Protein AF-A0A7S3CKX9-F1 (afdb_monomer)

InterPro domains:
  IPR013099 Potassium channel domain [PF07885] (2-49)
  IPR050818 Potassium channel, voltage-dependent, EAG/ELK/ERG-like, animal-type [PTHR10217] (2-128)

Foldseek 3Di:
DVVLVCLLVVVCPPPDDDPDPVVVVVSVVSSVVSVVVVVVVVVVVVVVVVVVVVVVVVVPVVVVLVVVQVVVCVVVVNDHDDPVVSVVVSVFVVQQVVLVLCPQCPDPVSVVVLVPDDPVVNLCCQCVPSCVVVCVVCVVVLQAAPDPVDPPRTDDCVDVVSVVVVVVVSVPDTDDDDDVPDDD

Radius of gyration: 30.06 Å; Cα contacts (8 Å, |Δi|>4): 78; chains: 1; bounding box: 63×49×92 Å

Secondary structure (DSSP, 8-state):
-HHHHHHHTT----SS---SHHHHHHHHHHHHHHHHHHHHHHHHHHHHHHHHHHH-THHHHHHHHHHHHHHHHHHTTT-PPPHHHHHHHHHHHHHHHHH-TTGGGSSHHHHHHHHTS-HHHHHIIIIIIITHHHHHHTTTTS--BS-SSSTT-B--TTSHHHHHHHHHHHTT-------TT---

Sequence (184 aa):
QYYSFTTLSTVGFGDIHPHTNFERFLMIWIFLVGLIIFTFISSKFLTVIDKYDYVTSDNEDSENLSKFFGLITKFNNNRQWSEDKIDKIEDYFMYYWENDHLAFLHNESDQRFFDELPEDIRIEIFSGFIFRQFVMTFRRLFELAKNREYMHSYFKWTDPPYQKFMIAIMRQLEPRRTEEGETI

Solvent-accessible surface area (backbone atoms only — not comparable to full-atom values): 10986 Å² total; per-residue (Å²): 108,70,68,62,49,34,56,59,69,69,65,57,86,69,86,79,72,67,87,45,75,68,49,41,54,53,48,55,53,52,49,52,53,36,49,53,52,49,54,52,51,51,52,54,50,50,54,52,49,55,54,52,50,61,74,43,58,74,52,59,60,54,50,52,51,54,51,48,53,54,49,52,18,58,73,50,77,67,48,68,76,60,64,75,59,52,52,54,51,50,55,52,49,53,53,33,66,79,54,38,87,61,60,73,54,73,46,72,69,43,39,50,60,57,68,72,47,57,69,71,56,55,48,42,46,46,53,66,57,75,37,27,65,58,51,63,73,46,38,79,81,68,65,43,66,74,42,95,87,47,90,89,39,58,62,44,78,88,36,68,72,50,33,54,52,51,51,57,52,57,74,68,65,72,66,82,86,78,63,99,84,67,85,131

Mean predicted aligned error: 11.6 Å

Nearest PDB structures (foldseek):
  8vtb-assembly1_A  TM=6.304E-01  e=1.901E-03  Spirochaeta thermophila
  8vt9-assembly1_A  TM=5.911E-01  e=1.169E-03  Spirochaeta thermophila
  8vta-assembly1_A  TM=6.429E-01  e=3.711E-03  Spirochaeta thermophila
  7yid-assembly1_A  TM=5.279E-01  e=1.169E-03  Homo sapiens
  7w6n-assembly1_B  TM=5.06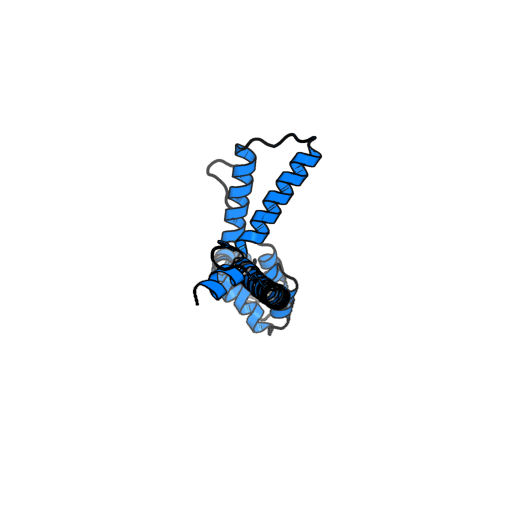6E-01  e=6.133E-01  Homo sapiens

Structure (mmCIF, N/CA/C/O backbone):
data_AF-A0A7S3CKX9-F1
#
_entry.id   AF-A0A7S3CKX9-F1
#
loop_
_atom_site.group_PDB
_atom_site.id
_atom_site.type_symbol
_atom_site.label_atom_id
_atom_site.label_alt_id
_atom_site.label_comp_id
_atom_site.label_asym_id
_atom_site.label_entity_id
_atom_site.label_seq_id
_atom_site.pdbx_PDB_ins_code
_atom_site.Cartn_x
_atom_site.Cartn_y
_atom_site.Cartn_z
_atom_site.occupancy
_atom_site.B_iso_or_equiv
_atom_site.auth_seq_id
_atom_site.auth_comp_id
_atom_site.auth_asym_id
_atom_site.auth_atom_id
_atom_site.pdbx_PDB_model_num
ATOM 1 N N . GLN A 1 1 ? 26.394 -23.825 -38.179 1.00 56.69 1 GLN A N 1
ATOM 2 C CA . GLN A 1 1 ? 26.006 -23.214 -36.887 1.00 56.69 1 GLN A CA 1
ATOM 3 C C . GLN A 1 1 ? 26.568 -21.802 -36.723 1.00 56.69 1 GLN A C 1
ATOM 5 O O . GLN A 1 1 ? 25.771 -20.925 -36.436 1.00 56.69 1 GLN A O 1
ATOM 10 N N . TYR A 1 2 ? 27.861 -21.551 -36.982 1.00 66.75 2 TYR A N 1
ATOM 11 C CA . TYR A 1 2 ? 28.474 -20.209 -36.898 1.00 66.75 2 TYR A CA 1
ATOM 12 C C . TYR A 1 2 ? 27.735 -19.127 -37.712 1.00 66.75 2 TYR A C 1
ATOM 14 O O . TYR A 1 2 ? 27.280 -18.142 -37.146 1.00 66.75 2 TYR A O 1
ATOM 22 N N . TYR A 1 3 ? 27.515 -19.361 -39.011 1.00 61.62 3 TYR A N 1
ATOM 23 C CA . TYR A 1 3 ? 26.821 -18.409 -39.886 1.00 61.62 3 TYR A CA 1
ATOM 24 C C . TYR A 1 3 ? 25.390 -18.094 -39.415 1.00 61.62 3 TYR A C 1
ATOM 26 O O . TYR A 1 3 ? 25.021 -16.939 -39.240 1.00 61.62 3 TYR A O 1
ATOM 34 N N . SER A 1 4 ? 24.603 -19.133 -39.118 1.00 63.75 4 SER A N 1
ATOM 35 C CA . SER A 1 4 ? 23.219 -18.989 -38.656 1.00 63.75 4 SER A CA 1
ATOM 36 C C . SER A 1 4 ? 23.112 -18.249 -37.321 1.00 63.75 4 SER A C 1
ATOM 38 O O . SER A 1 4 ? 22.183 -17.471 -37.149 1.00 63.75 4 SER A O 1
ATOM 40 N N . PHE A 1 5 ? 24.053 -18.464 -36.394 1.00 67.62 5 PHE A N 1
ATOM 41 C CA . PHE A 1 5 ? 24.062 -17.785 -35.097 1.00 67.62 5 PHE A CA 1
ATOM 42 C C . PHE A 1 5 ? 24.407 -16.299 -35.240 1.00 67.62 5 PHE A C 1
ATOM 44 O O . PHE A 1 5 ? 23.676 -15.463 -34.726 1.00 67.62 5 PHE A O 1
ATOM 51 N N . THR A 1 6 ? 25.444 -15.965 -36.013 1.00 67.06 6 THR A N 1
ATOM 52 C CA . THR A 1 6 ? 25.874 -14.580 -36.274 1.00 67.06 6 THR A CA 1
ATOM 53 C C . THR A 1 6 ? 24.820 -13.759 -37.029 1.00 67.06 6 THR A C 1
ATOM 55 O O . THR A 1 6 ? 24.661 -12.562 -36.778 1.00 67.06 6 THR A O 1
ATOM 58 N N . THR A 1 7 ? 24.092 -14.390 -37.957 1.00 66.88 7 THR A N 1
ATOM 59 C CA . THR A 1 7 ? 22.962 -13.779 -38.676 1.00 66.88 7 THR A CA 1
ATOM 60 C C . THR A 1 7 ? 21.762 -13.579 -37.749 1.00 66.88 7 THR A C 1
ATOM 62 O O . THR A 1 7 ? 21.172 -12.501 -37.749 1.00 66.88 7 THR A O 1
ATOM 65 N N . LEU A 1 8 ? 21.416 -14.579 -36.929 1.00 66.12 8 LEU A N 1
ATOM 66 C CA . LEU A 1 8 ? 20.277 -14.507 -36.007 1.00 66.12 8 LEU A CA 1
ATOM 67 C C . LEU A 1 8 ? 20.509 -13.506 -34.867 1.00 66.12 8 LEU A C 1
ATOM 69 O O . LEU A 1 8 ? 19.578 -12.828 -34.451 1.00 66.12 8 LEU A O 1
ATOM 73 N N . SER A 1 9 ? 21.748 -13.376 -34.387 1.00 64.56 9 SER A N 1
ATOM 74 C CA . SER A 1 9 ? 22.129 -12.409 -33.355 1.00 64.56 9 SER A CA 1
ATOM 75 C C . SER A 1 9 ? 22.318 -10.988 -33.893 1.00 64.56 9 SER A C 1
ATOM 77 O O . SER A 1 9 ? 22.719 -10.107 -33.137 1.00 64.56 9 SER A O 1
ATOM 79 N N . THR A 1 10 ? 22.067 -10.748 -35.187 1.00 66.25 10 THR A N 1
ATOM 80 C CA . THR A 1 10 ? 22.264 -9.458 -35.880 1.00 66.25 10 THR A CA 1
ATOM 81 C C . THR A 1 10 ? 23.698 -8.906 -35.832 1.00 66.25 10 THR A C 1
ATOM 83 O O . THR A 1 10 ? 23.929 -7.757 -36.188 1.00 66.25 10 THR A O 1
ATOM 86 N N . VAL A 1 11 ? 24.679 -9.727 -35.437 1.00 74.81 11 VAL A N 1
ATOM 87 C CA . VAL A 1 11 ? 26.088 -9.317 -35.291 1.00 74.81 11 VAL A CA 1
ATOM 88 C C . VAL A 1 11 ? 26.764 -9.171 -36.653 1.00 74.81 11 VAL A C 1
ATOM 90 O O . VAL A 1 11 ? 27.551 -8.253 -36.848 1.00 74.81 11 VAL A O 1
ATOM 93 N N . GLY A 1 12 ? 26.449 -10.067 -37.596 1.00 66.31 12 GLY A N 1
ATOM 94 C CA . GLY A 1 12 ? 26.829 -9.941 -39.005 1.00 66.31 12 GLY A CA 1
ATOM 95 C C . GLY A 1 12 ? 28.309 -9.626 -39.261 1.00 66.31 12 GLY A C 1
ATOM 96 O O . GLY A 1 12 ? 28.605 -8.602 -39.863 1.00 66.31 12 GLY A O 1
ATOM 97 N N . PHE A 1 13 ? 29.237 -10.509 -38.866 1.00 66.94 13 PHE A N 1
ATOM 98 C CA . PHE A 1 13 ? 30.685 -10.299 -39.078 1.00 66.94 13 PHE A CA 1
ATOM 99 C C . PHE A 1 13 ? 31.096 -10.122 -40.547 1.00 66.94 13 PHE A C 1
ATOM 101 O O . PHE A 1 13 ? 32.159 -9.571 -40.820 1.00 66.94 13 PHE A O 1
ATOM 108 N N . GLY A 1 14 ? 30.261 -10.580 -41.485 1.00 65.69 14 GLY A N 1
ATOM 109 C CA . GLY A 1 14 ? 30.480 -10.372 -42.910 1.00 65.69 14 GLY A CA 1
ATOM 110 C C . GLY A 1 14 ? 31.677 -11.140 -43.466 1.00 65.69 14 GLY A C 1
ATOM 111 O O . GLY A 1 14 ? 32.277 -10.654 -44.405 1.00 65.69 14 GLY A O 1
ATOM 112 N N . ASP A 1 15 ? 32.040 -12.299 -42.907 1.00 67.75 15 ASP A N 1
ATOM 113 C CA . ASP A 1 15 ? 33.068 -13.182 -43.485 1.00 67.75 15 ASP A CA 1
ATOM 114 C C . ASP A 1 15 ? 32.509 -14.041 -44.638 1.00 67.75 15 ASP A C 1
ATOM 116 O O . ASP A 1 15 ? 33.191 -14.332 -45.620 1.00 67.75 15 ASP A O 1
ATOM 120 N N . ILE A 1 16 ? 31.234 -14.417 -44.529 1.00 65.75 16 ILE A N 1
ATOM 121 C CA . ILE A 1 16 ? 30.466 -15.176 -45.508 1.00 65.75 16 ILE A CA 1
ATOM 122 C C . ILE A 1 16 ? 29.398 -14.247 -46.082 1.00 65.75 16 ILE A C 1
ATOM 124 O O . ILE A 1 16 ? 28.432 -13.868 -45.414 1.00 65.75 16 ILE A O 1
ATOM 128 N N . HIS A 1 17 ? 29.556 -13.901 -47.354 1.00 66.88 17 HIS A N 1
ATOM 129 C CA . HIS A 1 17 ? 28.660 -13.006 -48.079 1.00 66.88 17 HIS A CA 1
ATOM 130 C C . HIS A 1 17 ? 28.232 -13.629 -49.412 1.00 66.88 17 HIS A C 1
ATOM 132 O O . HIS A 1 17 ? 29.053 -14.227 -50.108 1.00 66.88 17 HIS A O 1
ATOM 138 N N . PRO A 1 18 ? 26.951 -13.487 -49.788 1.00 64.94 18 PRO A N 1
ATOM 139 C CA . PRO A 1 18 ? 26.429 -14.037 -51.030 1.00 64.94 18 PRO A CA 1
ATOM 140 C C . PRO A 1 18 ? 26.998 -13.297 -52.248 1.00 64.94 18 PRO A C 1
ATOM 142 O O . PRO A 1 18 ? 26.818 -12.081 -52.418 1.00 64.94 18 PRO A O 1
ATOM 145 N N . HIS A 1 19 ? 27.657 -14.044 -53.130 1.00 73.25 19 HIS A N 1
ATOM 146 C CA . HIS A 1 19 ? 28.245 -13.504 -54.355 1.00 73.25 19 HIS A CA 1
ATOM 147 C C . HIS A 1 19 ? 27.221 -13.465 -55.497 1.00 73.25 19 HIS A C 1
ATOM 149 O O . HIS A 1 19 ? 27.283 -12.578 -56.349 1.00 73.25 19 HIS A O 1
ATOM 155 N N . THR A 1 20 ? 26.229 -14.359 -55.472 1.00 83.69 20 THR A N 1
ATOM 156 C CA . THR A 1 20 ? 25.218 -14.496 -56.527 1.00 83.69 20 THR A CA 1
ATOM 157 C C . THR A 1 20 ? 23.913 -13.781 -56.160 1.00 83.69 20 THR A C 1
ATOM 159 O O . THR A 1 20 ? 23.489 -13.782 -55.004 1.00 83.69 20 THR A O 1
ATOM 162 N N . ASN A 1 21 ? 23.209 -13.209 -57.145 1.00 79.38 21 ASN A N 1
ATOM 163 C CA . ASN A 1 21 ? 21.929 -12.513 -56.920 1.00 79.38 21 ASN A CA 1
ATOM 164 C C . ASN A 1 21 ? 20.852 -13.406 -56.277 1.00 79.38 21 ASN A C 1
ATOM 166 O O . ASN A 1 21 ? 20.052 -12.930 -55.475 1.00 79.38 21 ASN A O 1
ATOM 170 N N . PHE A 1 22 ? 20.856 -14.704 -56.587 1.00 81.31 22 PHE A N 1
ATOM 171 C CA . PHE A 1 22 ? 19.941 -15.672 -55.980 1.00 81.31 22 PHE A CA 1
ATOM 172 C C . PHE A 1 22 ? 20.251 -15.914 -54.496 1.00 81.31 22 PHE A C 1
ATOM 174 O O . PHE A 1 22 ? 19.353 -15.892 -53.657 1.00 81.31 22 PHE A O 1
ATOM 181 N N . GLU A 1 23 ? 21.532 -16.063 -54.154 1.00 78.75 23 GLU A N 1
ATOM 182 C CA . GLU A 1 23 ? 21.979 -16.213 -52.766 1.00 78.75 23 GLU A CA 1
ATOM 183 C C . GLU A 1 23 ? 21.631 -14.964 -51.947 1.00 78.75 23 GLU A C 1
ATOM 185 O O . GLU A 1 23 ? 21.174 -15.080 -50.815 1.00 78.75 23 GLU A O 1
ATOM 190 N N . ARG A 1 24 ? 21.755 -13.765 -52.535 1.00 80.44 24 ARG A N 1
ATOM 191 C CA . ARG A 1 24 ? 21.350 -12.500 -51.899 1.00 80.44 24 ARG A CA 1
ATOM 192 C C . ARG A 1 24 ? 19.865 -12.477 -51.551 1.00 80.44 24 ARG A C 1
ATOM 194 O O . ARG A 1 24 ? 19.514 -12.075 -50.446 1.00 80.44 24 ARG A O 1
ATOM 201 N N . PHE A 1 25 ? 19.005 -12.932 -52.461 1.00 85.31 25 PHE A N 1
ATOM 202 C CA . PHE A 1 25 ? 17.564 -13.001 -52.217 1.00 85.31 25 PHE A CA 1
ATOM 203 C C . PHE A 1 25 ? 17.224 -13.971 -51.077 1.00 85.31 25 PHE A C 1
ATOM 205 O O . PHE A 1 25 ? 16.458 -13.620 -50.180 1.00 85.31 25 PHE A O 1
ATOM 212 N N . LEU A 1 26 ? 17.848 -15.154 -51.061 1.00 82.12 26 LEU A N 1
ATOM 213 C CA . LEU A 1 26 ? 17.677 -16.122 -49.974 1.00 82.12 26 LEU A CA 1
ATOM 214 C C . LEU A 1 26 ? 18.157 -15.571 -48.627 1.00 82.12 26 LEU A C 1
ATOM 216 O O . LEU A 1 26 ? 17.469 -15.748 -47.624 1.00 82.12 26 LEU A O 1
ATOM 220 N N . MET A 1 27 ? 19.286 -14.857 -48.599 1.00 78.81 27 MET A N 1
ATOM 221 C CA . MET A 1 27 ? 19.781 -14.235 -47.369 1.00 78.81 27 MET A CA 1
ATOM 222 C C . MET A 1 27 ? 18.820 -13.178 -46.834 1.00 78.81 27 MET A C 1
ATOM 224 O O . MET A 1 27 ? 18.513 -13.203 -45.648 1.00 78.81 27 MET A O 1
ATOM 228 N N . ILE A 1 28 ? 18.297 -12.290 -47.688 1.00 84.56 28 ILE A N 1
ATOM 229 C CA . ILE A 1 28 ? 17.303 -11.282 -47.279 1.00 84.56 28 ILE A CA 1
ATOM 230 C C . ILE A 1 28 ? 16.081 -11.965 -46.655 1.00 84.56 28 ILE A C 1
ATOM 232 O O . ILE A 1 28 ? 15.593 -11.533 -45.612 1.00 84.56 28 ILE A O 1
ATOM 236 N N . TRP A 1 29 ? 15.617 -13.062 -47.255 1.00 84.62 29 TRP A N 1
ATOM 237 C CA . TRP A 1 29 ? 14.474 -13.811 -46.742 1.00 84.62 29 TRP A CA 1
ATOM 238 C C . TRP A 1 29 ? 14.759 -14.440 -45.369 1.00 84.62 29 TRP A C 1
ATOM 240 O O . TRP A 1 29 ? 13.955 -14.312 -44.448 1.00 84.62 29 TRP A O 1
ATOM 250 N N . ILE A 1 30 ? 15.934 -15.052 -45.198 1.00 83.50 30 ILE A N 1
ATOM 251 C CA . ILE A 1 30 ? 16.381 -15.622 -43.918 1.00 83.50 30 ILE A CA 1
ATOM 252 C C . ILE A 1 30 ? 16.538 -14.531 -42.847 1.00 83.50 30 ILE A C 1
ATOM 254 O O . ILE A 1 30 ? 16.139 -14.747 -41.705 1.00 83.50 30 ILE A O 1
ATOM 258 N N . PHE A 1 31 ? 17.056 -13.352 -43.204 1.00 83.38 31 PHE A N 1
ATOM 259 C CA . PHE A 1 31 ? 17.160 -12.211 -42.291 1.00 83.38 31 PHE A CA 1
ATOM 260 C C . PHE A 1 31 ? 15.789 -11.706 -41.837 1.00 83.38 31 PHE A C 1
ATOM 262 O O . PHE A 1 31 ? 15.605 -11.457 -40.649 1.00 83.38 31 PHE A O 1
ATOM 269 N N . LEU A 1 32 ? 14.815 -11.593 -42.747 1.00 87.12 32 LEU A N 1
ATOM 270 C CA . LEU A 1 32 ? 13.456 -11.166 -42.397 1.00 87.12 32 LEU A CA 1
ATOM 271 C C . LEU A 1 32 ? 12.786 -12.150 -41.435 1.00 87.12 32 LEU A C 1
ATOM 273 O O . LEU A 1 32 ? 12.217 -11.733 -40.428 1.00 87.12 32 LEU A O 1
ATOM 277 N N . VAL A 1 33 ? 12.895 -13.455 -41.699 1.00 87.75 33 VAL A N 1
ATOM 278 C CA . VAL A 1 33 ? 12.356 -14.476 -40.790 1.00 87.75 33 VAL A CA 1
ATOM 279 C C . VAL A 1 33 ? 13.087 -14.463 -39.447 1.00 87.75 33 VAL A C 1
ATOM 281 O O . VAL A 1 33 ? 12.441 -14.524 -38.403 1.00 87.75 33 VAL A O 1
ATOM 284 N N . GLY A 1 34 ? 14.415 -14.323 -39.455 1.00 82.94 34 GLY A N 1
ATOM 285 C CA . GLY A 1 34 ? 15.220 -14.203 -38.239 1.00 82.94 34 GLY A CA 1
ATOM 286 C C . GLY A 1 34 ? 14.814 -13.004 -37.380 1.00 82.94 34 GLY A C 1
ATOM 287 O O . GLY A 1 34 ? 14.642 -13.155 -36.173 1.00 82.94 34 GLY A O 1
ATOM 288 N N . LEU A 1 35 ? 14.573 -11.847 -38.004 1.00 85.31 35 LEU A N 1
ATOM 289 C CA . LEU A 1 35 ? 14.119 -10.636 -37.321 1.00 85.31 35 LEU A CA 1
ATOM 290 C C . LEU A 1 35 ? 12.739 -10.830 -36.682 1.00 85.31 35 LEU A C 1
ATOM 292 O O . LEU A 1 35 ? 12.554 -10.486 -35.520 1.00 85.31 35 LEU A O 1
ATOM 296 N N . ILE A 1 36 ? 11.788 -11.429 -37.405 1.00 90.00 36 ILE A N 1
ATOM 297 C CA . ILE A 1 36 ? 10.433 -11.682 -36.888 1.00 90.00 36 ILE A CA 1
ATOM 298 C C . ILE A 1 36 ? 10.480 -12.617 -35.672 1.00 90.00 36 ILE A C 1
ATOM 300 O O . ILE A 1 36 ? 9.832 -12.346 -34.659 1.00 90.00 36 ILE A O 1
ATOM 304 N N . ILE A 1 37 ? 11.263 -13.698 -35.749 1.00 89.94 37 ILE A N 1
ATOM 305 C CA . ILE A 1 37 ? 11.431 -14.644 -34.637 1.00 89.94 37 ILE A CA 1
ATOM 306 C C . ILE A 1 37 ? 12.089 -13.950 -33.440 1.00 89.94 37 ILE A C 1
ATOM 308 O O . ILE A 1 37 ? 11.628 -14.118 -32.311 1.00 89.94 37 ILE A O 1
ATOM 312 N N . PHE A 1 38 ? 13.127 -13.145 -33.676 1.00 86.31 38 PHE A N 1
ATOM 313 C CA . PHE A 1 38 ? 13.803 -12.392 -32.624 1.00 86.31 38 PHE A CA 1
ATOM 314 C C . PHE A 1 38 ? 12.845 -11.424 -31.919 1.00 86.31 38 PHE A C 1
ATOM 316 O O . PHE A 1 38 ? 12.704 -11.491 -30.700 1.00 86.31 38 PHE A O 1
ATOM 323 N N . THR A 1 39 ? 12.106 -10.599 -32.669 1.00 90.62 39 THR A N 1
ATOM 324 C CA . THR A 1 39 ? 11.118 -9.669 -32.101 1.00 90.62 39 THR A CA 1
ATOM 325 C C . THR A 1 39 ? 10.036 -10.398 -31.303 1.00 90.62 39 THR A C 1
ATOM 327 O O . THR A 1 39 ? 9.653 -9.937 -30.227 1.00 90.62 39 THR A O 1
ATOM 330 N N . PHE A 1 40 ? 9.565 -11.553 -31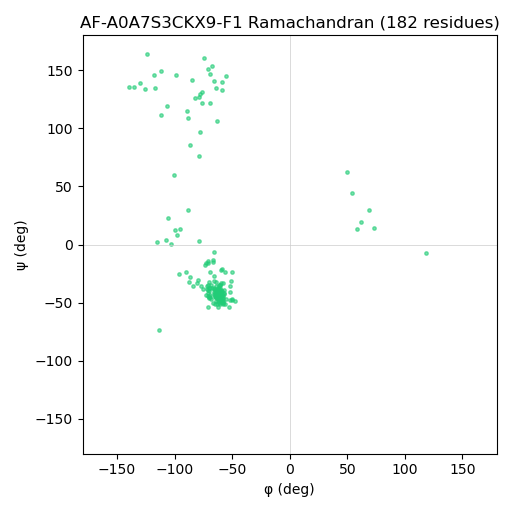.779 1.00 92.56 40 PHE A N 1
ATOM 331 C CA . PHE A 1 40 ? 8.582 -12.357 -31.052 1.00 92.56 40 PHE A CA 1
ATOM 332 C C . PHE A 1 40 ? 9.126 -12.868 -29.710 1.00 92.56 40 PHE A C 1
ATOM 334 O O . PHE A 1 40 ? 8.447 -12.757 -28.687 1.00 92.56 40 PHE A O 1
ATOM 341 N N . ILE A 1 41 ? 10.358 -13.389 -29.691 1.00 92.88 41 ILE A N 1
ATOM 342 C CA . ILE A 1 41 ? 11.009 -13.861 -28.462 1.00 92.88 41 ILE A CA 1
ATOM 343 C C . ILE A 1 41 ? 11.237 -12.694 -27.494 1.00 92.88 41 ILE A C 1
ATOM 345 O O . ILE A 1 41 ? 10.900 -12.820 -26.319 1.00 92.88 41 ILE A O 1
ATOM 349 N N . SER A 1 42 ? 11.730 -11.546 -27.972 1.00 90.25 42 SER A N 1
ATOM 350 C CA . SER A 1 42 ? 11.915 -10.347 -27.145 1.00 90.25 42 SER A CA 1
ATOM 351 C C . SER A 1 42 ? 10.602 -9.853 -26.541 1.00 90.25 42 SER A C 1
ATOM 353 O O . SER A 1 42 ? 10.569 -9.514 -25.364 1.00 90.25 42 SER A O 1
ATOM 355 N N . SER A 1 43 ? 9.503 -9.870 -27.300 1.00 92.75 43 SER A N 1
ATOM 356 C CA . SER A 1 43 ? 8.183 -9.503 -26.775 1.00 92.75 43 SER A CA 1
ATOM 357 C C . SER A 1 43 ? 7.744 -10.430 -25.640 1.00 92.75 43 SER A C 1
ATOM 359 O O . SER A 1 43 ? 7.281 -9.954 -24.606 1.00 92.75 43 SER A O 1
ATOM 361 N N . LYS A 1 44 ? 7.935 -11.747 -25.788 1.00 92.88 44 LYS A N 1
ATOM 362 C CA . LYS A 1 44 ? 7.634 -12.706 -24.715 1.00 92.88 44 LYS A CA 1
ATOM 363 C C . LYS A 1 44 ? 8.545 -12.535 -23.506 1.00 92.88 44 LYS A C 1
ATOM 365 O O . LYS A 1 44 ? 8.073 -12.676 -22.384 1.00 92.88 44 LYS A O 1
ATOM 370 N N . PHE A 1 45 ? 9.816 -12.224 -23.729 1.00 92.75 45 PHE A N 1
ATOM 371 C CA . PHE A 1 45 ? 10.772 -11.957 -22.664 1.00 92.75 45 PHE A CA 1
ATOM 372 C C . PHE A 1 45 ? 10.386 -10.716 -21.851 1.00 92.75 45 PHE A C 1
ATOM 374 O O . PHE A 1 45 ? 10.359 -10.794 -20.628 1.00 92.75 45 PHE A O 1
ATOM 381 N N . LEU A 1 46 ? 9.987 -9.626 -22.516 1.00 89.38 46 LEU A N 1
ATOM 382 C CA . LEU A 1 46 ? 9.474 -8.426 -21.848 1.00 89.38 46 LEU A CA 1
ATOM 383 C C . LEU A 1 46 ? 8.247 -8.743 -20.987 1.00 89.38 46 LEU A C 1
ATOM 385 O O . LEU A 1 46 ? 8.242 -8.410 -19.816 1.00 89.38 46 LEU A O 1
ATOM 389 N N . THR A 1 47 ? 7.274 -9.505 -21.498 1.00 90.19 47 THR A N 1
ATOM 390 C CA . THR A 1 47 ? 6.108 -9.916 -20.690 1.00 90.19 47 THR A CA 1
ATOM 391 C C . THR A 1 47 ? 6.490 -10.734 -19.450 1.00 90.19 47 THR A C 1
ATOM 393 O O . THR A 1 47 ? 5.805 -10.671 -18.432 1.00 90.19 47 THR A O 1
ATOM 396 N N . VAL A 1 48 ? 7.550 -11.546 -19.525 1.00 88.62 48 VAL A N 1
ATOM 397 C CA . VAL A 1 48 ? 8.043 -12.304 -18.364 1.00 88.62 48 VAL A CA 1
ATOM 398 C C . VAL A 1 48 ? 8.700 -11.375 -17.344 1.00 88.62 48 VAL A C 1
ATOM 400 O O . VAL A 1 48 ? 8.484 -11.583 -16.154 1.00 88.62 48 VAL A O 1
ATOM 403 N N . ILE A 1 49 ? 9.447 -10.363 -17.797 1.00 85.50 49 ILE A N 1
ATOM 404 C CA . ILE A 1 49 ? 10.012 -9.325 -16.924 1.00 85.50 49 ILE A CA 1
ATOM 405 C C . ILE A 1 49 ? 8.889 -8.527 -16.262 1.00 85.50 49 ILE A C 1
ATOM 407 O O . ILE A 1 49 ? 8.839 -8.491 -15.042 1.00 85.50 49 ILE A O 1
ATOM 411 N N . ASP A 1 50 ? 7.926 -8.016 -17.031 1.00 82.06 50 ASP A N 1
ATOM 412 C CA . ASP A 1 50 ? 6.803 -7.235 -16.494 1.00 82.06 50 ASP A CA 1
ATOM 413 C C . ASP A 1 50 ? 6.017 -8.033 -15.440 1.00 82.06 50 ASP A C 1
ATOM 415 O O . ASP A 1 50 ? 5.607 -7.512 -14.406 1.00 82.06 50 ASP A O 1
ATOM 419 N N . LYS A 1 51 ? 5.825 -9.340 -15.669 1.00 77.81 51 LYS A N 1
ATOM 420 C CA . LYS A 1 51 ? 5.161 -10.220 -14.700 1.00 77.81 51 LYS A CA 1
ATOM 421 C C . LYS A 1 51 ? 6.011 -10.471 -13.450 1.00 77.81 51 LYS A C 1
ATOM 423 O O . LYS A 1 51 ? 5.447 -10.693 -12.383 1.00 77.81 51 LYS A O 1
ATOM 428 N N . TYR A 1 52 ? 7.334 -10.503 -13.579 1.00 73.88 52 TYR A N 1
ATOM 429 C CA . TYR A 1 52 ? 8.245 -10.626 -12.442 1.00 73.88 52 TYR A CA 1
ATOM 430 C C . TYR A 1 52 ? 8.258 -9.338 -11.607 1.00 73.88 52 TYR A C 1
ATOM 432 O O . TYR A 1 52 ? 8.195 -9.407 -10.380 1.00 73.88 52 TYR A O 1
ATOM 440 N N . ASP A 1 53 ? 8.229 -8.181 -12.266 1.00 61.66 53 ASP A N 1
ATOM 441 C CA . ASP A 1 53 ? 8.131 -6.878 -11.608 1.00 61.66 53 ASP A CA 1
ATOM 442 C C . ASP A 1 53 ? 6.778 -6.714 -10.897 1.00 61.66 53 ASP A C 1
ATOM 444 O O . ASP A 1 53 ? 6.755 -6.279 -9.754 1.00 61.66 53 ASP A O 1
ATOM 448 N N . TYR A 1 54 ? 5.672 -7.196 -11.481 1.00 60.31 54 TYR A N 1
ATOM 449 C CA . TYR A 1 54 ? 4.356 -7.223 -10.820 1.00 60.31 54 TYR A CA 1
ATOM 450 C C . TYR A 1 54 ? 4.324 -8.069 -9.533 1.00 60.31 54 TYR A C 1
ATOM 452 O O . TYR A 1 54 ? 3.623 -7.742 -8.580 1.00 60.31 54 TYR A O 1
ATOM 460 N N . VAL A 1 55 ? 5.082 -9.171 -9.477 1.00 58.03 55 VAL A N 1
ATOM 461 C CA . VAL A 1 55 ? 5.215 -9.977 -8.245 1.00 58.03 55 VAL A CA 1
ATOM 462 C C . VAL A 1 55 ? 6.038 -9.232 -7.179 1.00 58.03 55 VAL A C 1
ATOM 464 O O . VAL A 1 55 ? 5.959 -9.572 -6.002 1.00 58.03 55 VAL A O 1
ATOM 467 N N . 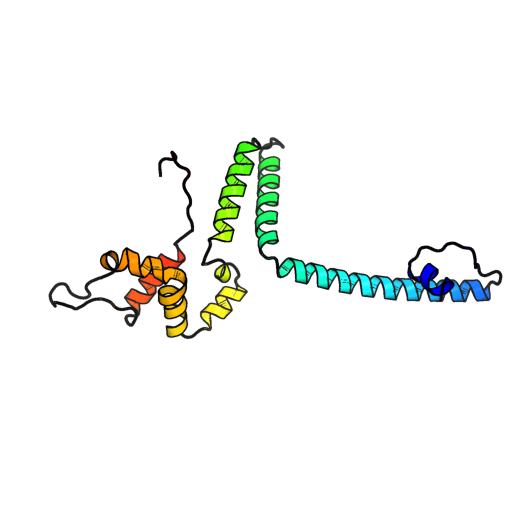THR A 1 56 ? 6.769 -8.185 -7.570 1.00 57.66 56 THR A N 1
ATOM 468 C CA . THR A 1 56 ? 7.519 -7.281 -6.689 1.00 57.66 56 THR A CA 1
ATOM 469 C C . THR A 1 56 ? 6.728 -5.982 -6.470 1.00 57.66 56 THR A C 1
ATOM 471 O O . THR A 1 56 ? 7.188 -4.896 -6.820 1.00 57.66 56 THR A O 1
ATOM 474 N N . SER A 1 57 ? 5.520 -6.095 -5.907 1.00 56.66 57 SER A N 1
ATOM 475 C CA . SER A 1 57 ? 4.577 -4.985 -5.659 1.00 56.66 57 SER A CA 1
ATOM 476 C C . SER A 1 57 ? 5.182 -3.766 -4.945 1.00 56.66 57 SER A C 1
ATOM 478 O O . SER A 1 57 ? 4.700 -2.655 -5.140 1.00 56.66 57 SER A O 1
ATOM 480 N N . ASP A 1 58 ? 6.276 -3.943 -4.197 1.00 58.31 58 ASP A N 1
ATOM 481 C CA . ASP A 1 58 ? 7.035 -2.859 -3.554 1.00 58.31 58 ASP A CA 1
ATOM 482 C C . ASP A 1 58 ? 7.526 -1.779 -4.541 1.00 58.31 58 ASP A C 1
ATO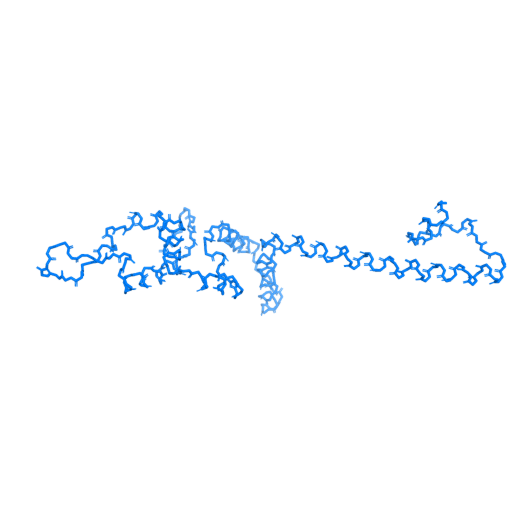M 484 O O . ASP A 1 58 ? 7.772 -0.636 -4.153 1.00 58.31 58 ASP A O 1
ATOM 488 N N . ASN A 1 59 ? 7.677 -2.113 -5.827 1.00 64.81 59 ASN A N 1
ATOM 489 C CA . ASN A 1 59 ? 8.226 -1.186 -6.816 1.00 64.81 59 ASN A CA 1
ATOM 490 C C . ASN A 1 59 ? 7.190 -0.162 -7.322 1.00 64.81 59 ASN A C 1
ATOM 492 O O . ASN A 1 59 ? 7.553 0.972 -7.634 1.00 64.81 59 ASN A O 1
ATOM 496 N N . GLU A 1 60 ? 5.900 -0.512 -7.378 1.00 77.62 60 GLU A N 1
ATOM 497 C CA . GLU A 1 60 ? 4.873 0.386 -7.934 1.00 77.62 60 GLU A CA 1
ATOM 498 C C . GLU A 1 60 ? 4.635 1.610 -7.038 1.00 77.62 60 GLU A C 1
ATOM 500 O O . GLU A 1 60 ? 4.605 2.747 -7.520 1.00 77.62 60 GLU A O 1
ATOM 505 N N . ASP A 1 61 ? 4.515 1.402 -5.728 1.00 84.00 61 ASP A N 1
ATOM 506 C CA . ASP A 1 61 ? 4.257 2.488 -4.782 1.00 84.00 61 ASP A CA 1
ATOM 507 C C . ASP A 1 61 ? 5.467 3.424 -4.624 1.00 84.00 61 ASP A C 1
ATOM 509 O O . ASP A 1 61 ? 5.310 4.652 -4.598 1.00 84.00 61 ASP A O 1
ATOM 513 N N . SER A 1 62 ? 6.685 2.873 -4.640 1.00 85.19 62 SER A N 1
ATOM 514 C CA . SER A 1 62 ? 7.929 3.655 -4.668 1.00 85.19 62 SER A CA 1
ATOM 515 C C . SER A 1 62 ? 8.053 4.502 -5.945 1.00 85.19 62 SER A C 1
ATOM 517 O O . SER A 1 62 ? 8.395 5.693 -5.897 1.00 85.19 62 SER A O 1
ATOM 519 N N . GLU A 1 63 ? 7.694 3.938 -7.104 1.00 85.38 63 GLU A N 1
ATOM 520 C CA . GLU A 1 63 ? 7.665 4.677 -8.368 1.00 85.38 63 GLU A CA 1
ATOM 521 C C . GLU A 1 63 ? 6.614 5.801 -8.334 1.00 85.38 63 GLU A C 1
ATOM 523 O O . GLU A 1 63 ? 6.865 6.919 -8.799 1.00 85.38 63 GLU A O 1
ATOM 528 N N . ASN A 1 64 ? 5.441 5.543 -7.750 1.00 89.12 64 ASN A N 1
ATOM 529 C CA . ASN A 1 64 ? 4.384 6.540 -7.581 1.00 89.12 64 ASN A CA 1
ATOM 530 C C . ASN A 1 64 ? 4.818 7.698 -6.672 1.00 89.12 64 ASN A C 1
ATOM 532 O O . ASN A 1 64 ? 4.545 8.861 -6.994 1.00 89.12 64 ASN A O 1
ATOM 536 N N . LEU A 1 65 ? 5.552 7.415 -5.595 1.00 92.00 65 LEU A N 1
ATOM 537 C CA . LEU A 1 65 ? 6.137 8.442 -4.732 1.00 92.00 65 LEU A CA 1
ATOM 538 C C . LEU A 1 65 ? 7.182 9.287 -5.482 1.00 92.00 65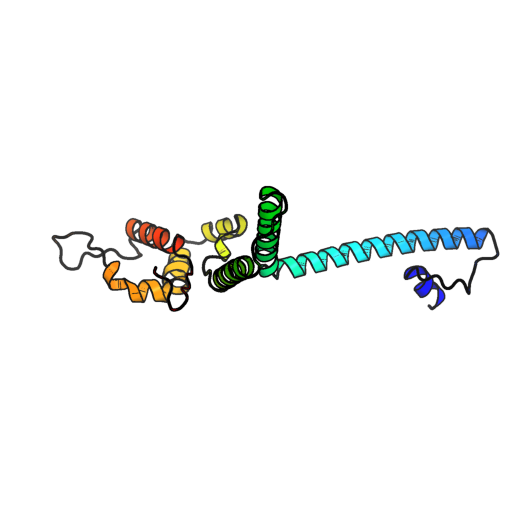 LEU A C 1
ATOM 540 O O . LEU A 1 65 ? 7.149 10.520 -5.431 1.00 92.00 65 LEU A O 1
ATOM 544 N N . SER A 1 66 ? 8.033 8.650 -6.286 1.00 90.69 66 SER A N 1
ATOM 545 C CA . SER A 1 66 ? 8.999 9.350 -7.146 1.00 90.69 66 SER A CA 1
ATOM 546 C C . SER A 1 66 ? 8.305 10.263 -8.168 1.00 90.69 66 SER A C 1
ATOM 548 O O . SER A 1 66 ? 8.687 11.425 -8.356 1.00 90.69 66 SER A O 1
ATOM 550 N N . LYS A 1 67 ? 7.224 9.780 -8.801 1.00 91.44 67 LYS A N 1
ATOM 551 C CA . LYS A 1 67 ? 6.370 10.585 -9.693 1.00 91.44 67 LYS A CA 1
ATOM 552 C C . LYS A 1 67 ? 5.769 11.777 -8.945 1.00 91.44 67 LYS A C 1
ATOM 554 O O . LYS A 1 67 ? 5.773 12.888 -9.482 1.00 91.44 67 LYS A O 1
ATOM 559 N N . PHE A 1 68 ? 5.295 11.581 -7.713 1.00 93.12 68 PHE A N 1
ATOM 560 C CA . PHE A 1 68 ? 4.768 12.652 -6.866 1.00 93.12 68 PHE A CA 1
ATOM 561 C C . PHE A 1 68 ? 5.813 13.748 -6.605 1.00 93.12 68 PHE A C 1
ATOM 563 O O . PHE A 1 68 ? 5.521 14.926 -6.834 1.00 93.12 68 PHE A O 1
ATOM 570 N N . PHE A 1 69 ? 7.048 13.397 -6.235 1.00 92.31 69 PHE A N 1
ATOM 571 C CA . PHE A 1 69 ? 8.120 14.386 -6.065 1.00 92.31 69 PHE A CA 1
ATOM 572 C C . PHE A 1 69 ? 8.447 15.137 -7.361 1.00 92.31 69 PHE A C 1
ATOM 574 O O . PHE A 1 69 ? 8.651 16.359 -7.345 1.00 92.31 69 PHE A O 1
ATOM 581 N N . GLY A 1 70 ? 8.427 14.445 -8.504 1.00 91.19 70 GLY A N 1
ATOM 582 C CA . GLY A 1 70 ? 8.573 15.068 -9.821 1.00 91.19 70 GLY A CA 1
ATOM 583 C C . GLY A 1 70 ? 7.469 16.090 -10.119 1.00 91.19 70 GLY A C 1
ATOM 584 O O . GLY A 1 70 ? 7.746 17.198 -10.592 1.00 91.19 70 GLY A O 1
ATOM 585 N N . LEU A 1 71 ? 6.216 15.763 -9.787 1.00 92.12 71 LEU A N 1
ATOM 586 C CA . LEU A 1 71 ? 5.079 16.673 -9.936 1.00 92.12 71 LEU A CA 1
ATOM 587 C C . LEU A 1 71 ? 5.216 17.896 -9.029 1.00 92.12 71 LEU A C 1
ATOM 589 O O . LEU A 1 71 ? 5.096 19.020 -9.515 1.00 92.12 71 LEU A O 1
ATOM 593 N N . ILE A 1 72 ? 5.514 17.706 -7.743 1.00 90.56 72 ILE A N 1
ATOM 594 C CA . ILE A 1 72 ? 5.709 18.808 -6.790 1.00 90.56 72 ILE A CA 1
ATOM 595 C C . ILE A 1 72 ? 6.838 19.735 -7.242 1.00 90.56 72 ILE A C 1
ATOM 597 O O . ILE A 1 72 ? 6.678 20.956 -7.226 1.00 90.56 72 ILE A O 1
ATOM 601 N N . THR A 1 73 ? 7.944 19.173 -7.727 1.00 91.88 73 THR A N 1
ATOM 602 C CA . THR A 1 73 ? 9.059 19.947 -8.286 1.00 91.88 73 THR A CA 1
ATOM 603 C C . THR A 1 73 ? 8.600 20.806 -9.463 1.00 91.88 73 THR A C 1
ATOM 605 O O . THR A 1 73 ? 8.894 22.004 -9.516 1.00 91.88 73 THR A O 1
ATOM 608 N N . LYS A 1 74 ? 7.819 20.227 -10.382 1.00 91.81 74 LYS A N 1
ATOM 609 C CA . LYS A 1 74 ? 7.242 20.949 -11.522 1.00 91.81 74 LYS A CA 1
ATOM 610 C C . LYS A 1 74 ? 6.287 22.060 -11.073 1.00 91.81 74 LYS A C 1
ATOM 612 O O . LYS A 1 74 ? 6.350 23.164 -11.610 1.00 91.81 74 LYS A O 1
ATOM 617 N N . PHE A 1 75 ? 5.441 21.801 -10.075 1.00 92.00 75 PHE A N 1
ATOM 618 C CA . PHE A 1 75 ? 4.545 22.806 -9.490 1.00 92.00 75 PHE A CA 1
ATOM 619 C C . PHE A 1 75 ? 5.305 23.928 -8.773 1.00 92.00 75 PHE A C 1
ATOM 621 O O . PHE A 1 75 ? 4.868 25.077 -8.792 1.00 92.00 75 PHE A O 1
ATOM 628 N N . ASN A 1 76 ? 6.472 23.637 -8.201 1.00 91.56 76 ASN A N 1
ATOM 629 C CA . ASN A 1 76 ? 7.302 24.605 -7.488 1.00 91.56 76 ASN A CA 1
ATOM 630 C C . ASN A 1 76 ? 8.298 25.353 -8.403 1.00 91.56 76 ASN A C 1
ATOM 632 O O . ASN A 1 76 ? 9.373 25.765 -7.963 1.00 91.56 76 ASN A O 1
ATOM 636 N N . ASN A 1 77 ? 7.958 25.548 -9.683 1.00 92.00 77 ASN A N 1
ATOM 637 C CA . ASN A 1 77 ? 8.817 26.192 -10.688 1.00 92.00 77 ASN A CA 1
ATOM 638 C C . ASN A 1 77 ? 10.206 25.537 -10.808 1.00 92.00 77 ASN A C 1
ATOM 640 O O . ASN A 1 77 ? 11.222 26.229 -10.853 1.00 92.00 77 ASN A O 1
ATOM 644 N N . ASN A 1 78 ? 10.250 24.202 -10.830 1.00 88.56 78 ASN A N 1
ATOM 645 C CA . ASN A 1 78 ? 11.472 23.390 -10.866 1.00 88.56 78 ASN A CA 1
ATOM 646 C C . ASN A 1 78 ? 12.391 23.561 -9.645 1.00 88.56 78 ASN A C 1
ATOM 648 O O . ASN A 1 78 ? 13.569 23.215 -9.706 1.00 88.56 78 ASN A O 1
ATOM 652 N N . ARG A 1 79 ? 11.871 24.078 -8.523 1.00 87.25 79 ARG A N 1
ATOM 653 C CA . ARG A 1 79 ? 12.590 24.078 -7.245 1.00 87.25 79 ARG A CA 1
ATOM 654 C C . ARG A 1 79 ? 12.297 22.791 -6.490 1.00 87.25 79 ARG A C 1
ATOM 656 O O . ARG A 1 79 ? 11.193 22.605 -5.975 1.00 87.25 79 ARG A O 1
ATOM 663 N N . GLN A 1 80 ? 13.303 21.931 -6.423 1.00 85.12 80 GLN A N 1
ATOM 664 C CA . GLN A 1 80 ? 13.275 20.718 -5.616 1.00 85.12 80 GLN A CA 1
ATOM 665 C C . GLN A 1 80 ? 13.262 21.060 -4.121 1.00 85.12 80 GLN A C 1
ATOM 667 O O . GLN A 1 80 ? 13.705 22.135 -3.702 1.00 85.12 80 GLN A O 1
ATOM 672 N N . TRP A 1 81 ? 12.705 20.157 -3.318 1.00 86.94 81 TRP A N 1
ATOM 673 C CA . TRP A 1 81 ? 12.847 20.217 -1.867 1.00 86.94 81 TRP A CA 1
ATOM 674 C C . TRP A 1 81 ? 14.257 19.789 -1.454 1.00 86.94 81 TRP A C 1
ATOM 676 O O . TRP A 1 81 ? 14.979 19.182 -2.238 1.00 86.94 81 TRP A O 1
ATOM 686 N N . SER A 1 82 ? 14.660 20.159 -0.239 1.00 88.81 82 SER A N 1
ATOM 687 C CA . SER A 1 82 ? 15.919 19.687 0.341 1.00 88.81 82 SER A CA 1
ATOM 688 C C . SER A 1 82 ? 15.921 18.162 0.418 1.00 88.81 82 SER A C 1
ATOM 690 O O . SER A 1 82 ? 14.895 17.598 0.804 1.00 88.81 82 SER A O 1
ATOM 692 N N . GLU A 1 83 ? 17.063 17.540 0.123 1.00 87.56 83 GLU A N 1
ATOM 693 C CA . GLU A 1 83 ? 17.260 16.082 0.189 1.00 87.56 83 GLU A CA 1
ATOM 694 C C . GLU A 1 83 ? 16.779 15.528 1.539 1.00 87.56 83 GLU A C 1
ATOM 696 O O . GLU A 1 83 ? 15.867 14.713 1.553 1.00 87.56 83 GLU A O 1
ATOM 701 N N . ASP A 1 84 ? 17.162 16.157 2.659 1.00 90.19 84 ASP A N 1
ATOM 702 C CA . ASP A 1 84 ? 16.708 15.781 4.010 1.00 90.19 84 ASP A CA 1
ATOM 703 C C . ASP A 1 84 ? 15.180 15.635 4.180 1.00 90.19 84 ASP A C 1
ATOM 705 O O . ASP A 1 84 ? 14.706 14.899 5.041 1.00 90.19 84 ASP A O 1
ATOM 709 N N . LYS A 1 85 ? 14.374 16.400 3.429 1.00 88.50 85 LYS A N 1
ATOM 710 C CA . LYS A 1 85 ? 12.904 16.316 3.513 1.00 88.50 85 LYS A CA 1
ATOM 711 C C . LYS A 1 85 ? 12.353 15.195 2.653 1.00 88.50 85 LYS A C 1
ATOM 713 O O . LYS A 1 85 ? 11.329 14.628 3.013 1.00 88.50 85 LYS A O 1
ATOM 718 N N . ILE A 1 86 ? 12.976 14.965 1.504 1.00 90.44 86 ILE A N 1
ATOM 719 C CA . ILE A 1 86 ? 12.609 13.886 0.595 1.00 90.44 86 ILE A CA 1
ATOM 720 C C . ILE A 1 86 ? 12.917 12.566 1.297 1.00 90.44 86 ILE A C 1
ATOM 722 O O . ILE A 1 86 ? 11.996 11.778 1.478 1.00 90.44 86 ILE A O 1
ATOM 726 N N . ASP A 1 87 ? 14.127 12.430 1.839 1.00 91.00 87 ASP A N 1
ATOM 727 C CA . ASP A 1 87 ? 14.581 11.244 2.568 1.00 91.00 87 ASP A CA 1
ATOM 728 C C . ASP A 1 87 ? 13.642 10.906 3.733 1.00 91.00 87 ASP A C 1
ATOM 730 O O . ASP A 1 87 ? 13.165 9.785 3.845 1.00 91.00 87 ASP A O 1
ATOM 734 N N . LYS A 1 88 ? 13.256 11.897 4.551 1.00 90.69 88 LYS A N 1
ATOM 735 C CA . LYS A 1 88 ? 12.294 11.680 5.649 1.00 90.69 88 LYS A CA 1
ATOM 736 C C . LYS A 1 88 ? 10.927 11.181 5.184 1.00 90.69 88 LYS A C 1
ATOM 738 O O . LYS A 1 88 ? 10.276 10.414 5.891 1.00 90.69 88 LYS A O 1
ATOM 743 N N . ILE A 1 89 ? 10.447 11.671 4.042 1.00 91.62 89 ILE A N 1
ATOM 744 C CA . ILE A 1 89 ? 9.159 11.244 3.486 1.00 91.62 89 ILE A CA 1
ATOM 745 C C . ILE A 1 89 ? 9.290 9.828 2.919 1.00 91.62 89 ILE A C 1
ATOM 747 O O . ILE A 1 89 ? 8.408 9.007 3.157 1.00 91.62 89 ILE A O 1
ATOM 751 N N . GLU A 1 90 ? 10.376 9.536 2.205 1.00 91.56 90 GLU A N 1
ATOM 752 C CA . GLU A 1 90 ? 10.667 8.197 1.689 1.00 91.56 90 GLU A CA 1
ATOM 753 C C . GLU A 1 90 ? 10.787 7.180 2.825 1.00 91.56 90 GLU A C 1
ATOM 755 O O . GLU A 1 90 ? 10.084 6.174 2.796 1.00 91.56 90 GLU A O 1
ATOM 760 N N . ASP A 1 91 ? 11.552 7.484 3.874 1.00 91.50 91 ASP A N 1
ATOM 761 C CA . ASP A 1 91 ? 11.696 6.640 5.065 1.00 91.50 91 ASP A CA 1
ATOM 762 C C . ASP A 1 91 ? 10.345 6.353 5.737 1.00 91.50 91 ASP A C 1
ATOM 764 O O . ASP A 1 91 ? 10.064 5.222 6.150 1.00 91.50 91 ASP A O 1
ATOM 768 N N . TYR A 1 92 ? 9.477 7.368 5.836 1.00 91.12 92 TYR A N 1
ATOM 769 C CA . TYR A 1 92 ? 8.125 7.193 6.362 1.00 91.12 92 TYR A CA 1
ATOM 770 C C . TYR A 1 92 ? 7.298 6.232 5.499 1.00 91.12 92 TYR A C 1
ATOM 772 O O . TYR A 1 92 ? 6.672 5.317 6.038 1.00 91.12 92 TYR A O 1
ATOM 780 N N . PHE A 1 93 ? 7.285 6.424 4.176 1.00 91.44 93 PHE A N 1
ATOM 781 C CA . PHE A 1 93 ? 6.499 5.586 3.271 1.00 91.44 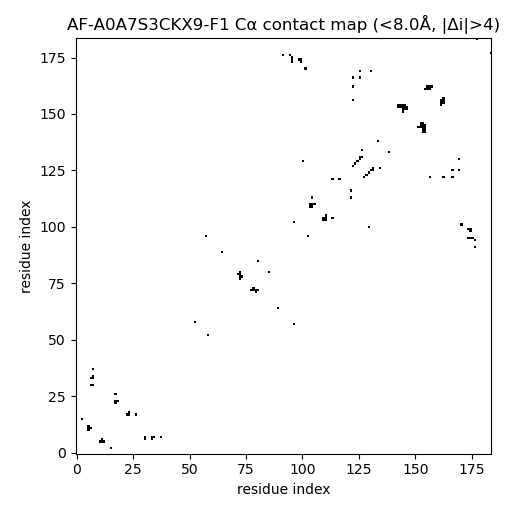93 PHE A CA 1
ATOM 782 C C . PHE A 1 93 ? 7.047 4.162 3.170 1.00 91.44 93 PHE A C 1
ATOM 784 O O . PHE A 1 93 ? 6.254 3.227 3.179 1.00 91.44 93 PHE A O 1
ATOM 791 N N . MET A 1 94 ? 8.369 3.975 3.180 1.00 89.62 94 MET A N 1
ATOM 792 C CA . MET A 1 94 ? 8.983 2.646 3.253 1.00 89.62 94 MET A CA 1
ATOM 793 C C . MET A 1 94 ? 8.520 1.902 4.505 1.00 89.62 94 MET A C 1
ATOM 795 O O . MET A 1 94 ? 8.035 0.776 4.412 1.00 89.62 94 MET A O 1
ATOM 799 N N . TYR A 1 95 ? 8.571 2.554 5.672 1.00 90.75 95 TYR A N 1
ATOM 800 C CA . TYR A 1 95 ? 8.041 1.962 6.899 1.00 90.75 95 TYR A CA 1
ATOM 801 C C . TYR A 1 95 ? 6.540 1.661 6.792 1.00 90.75 95 TYR A C 1
ATOM 803 O O . TYR A 1 95 ? 6.096 0.599 7.229 1.00 90.75 95 TYR A O 1
ATOM 811 N N . TYR A 1 96 ? 5.754 2.584 6.235 1.00 90.44 96 TYR A N 1
ATOM 812 C CA . TYR A 1 96 ? 4.317 2.400 6.056 1.00 90.44 96 TYR A CA 1
ATOM 813 C C . TYR A 1 96 ? 4.019 1.158 5.209 1.00 90.44 96 TYR A C 1
ATOM 815 O O . TYR A 1 96 ? 3.270 0.300 5.663 1.00 90.44 96 TYR A O 1
ATOM 823 N N . TRP A 1 97 ? 4.643 1.019 4.037 1.00 87.62 97 TRP A N 1
ATOM 824 C CA . TRP A 1 97 ? 4.417 -0.109 3.130 1.00 87.62 97 TRP A CA 1
ATOM 825 C C . TRP A 1 97 ? 4.859 -1.446 3.729 1.00 87.62 97 TRP A C 1
ATOM 827 O O . TRP A 1 97 ? 4.130 -2.429 3.623 1.00 87.62 97 TRP A O 1
ATOM 837 N N . GLU A 1 98 ? 5.985 -1.483 4.447 1.00 86.94 98 GLU A N 1
ATOM 838 C CA . GLU A 1 98 ? 6.450 -2.703 5.123 1.00 86.94 98 GLU A CA 1
ATOM 839 C C . GLU A 1 98 ? 5.521 -3.169 6.259 1.00 86.94 98 GLU A C 1
ATOM 841 O O . GLU A 1 98 ? 5.501 -4.352 6.604 1.00 86.94 98 GLU A O 1
ATOM 846 N N . ASN A 1 99 ? 4.779 -2.246 6.881 1.00 88.50 99 ASN A N 1
ATOM 847 C CA . ASN A 1 99 ? 4.003 -2.509 8.098 1.00 88.50 99 ASN A CA 1
ATOM 848 C C . ASN A 1 99 ? 2.486 -2.375 7.897 1.00 88.50 99 ASN A C 1
ATOM 850 O O . ASN A 1 99 ? 1.721 -2.529 8.855 1.00 88.50 99 ASN A O 1
ATOM 854 N N . ASP A 1 100 ? 2.029 -2.091 6.679 1.00 89.06 100 ASP A N 1
ATOM 855 C CA . ASP A 1 100 ? 0.610 -1.994 6.375 1.00 89.06 100 ASP A CA 1
ATOM 856 C C . ASP A 1 100 ? -0.017 -3.384 6.245 1.00 89.06 100 ASP A C 1
ATOM 858 O O . ASP A 1 100 ? -0.009 -4.037 5.200 1.00 89.06 100 ASP A O 1
ATOM 862 N N . HIS A 1 101 ? -0.634 -3.839 7.334 1.00 83.75 101 HIS A N 1
ATOM 863 C CA . HIS A 1 101 ? -1.327 -5.120 7.339 1.00 83.75 101 HIS A CA 1
ATOM 864 C C . HIS A 1 101 ? -2.575 -5.159 6.441 1.00 83.75 101 HIS A C 1
ATOM 866 O O . HIS A 1 101 ? -3.120 -6.241 6.218 1.00 83.75 101 HIS A O 1
ATOM 872 N N . LEU A 1 102 ? -3.064 -4.010 5.968 1.00 87.88 102 LEU A N 1
ATOM 873 C CA . LEU A 1 102 ? -4.221 -3.899 5.084 1.00 87.88 102 LEU A CA 1
ATOM 874 C C . LEU A 1 102 ? -3.827 -3.758 3.613 1.00 87.88 102 LEU A C 1
ATOM 876 O O . LEU A 1 102 ? -4.719 -3.587 2.783 1.00 87.88 102 LEU A O 1
ATOM 880 N N . ALA A 1 103 ? -2.540 -3.917 3.280 1.00 84.12 103 ALA A N 1
ATOM 881 C CA . ALA A 1 103 ? -2.038 -3.755 1.920 1.00 84.12 103 ALA A CA 1
ATOM 882 C C . ALA A 1 103 ? -2.816 -4.583 0.876 1.00 84.12 103 ALA A C 1
ATOM 884 O O . ALA A 1 103 ? -3.114 -4.123 -0.224 1.00 84.12 103 ALA A O 1
ATOM 885 N N . PHE A 1 104 ? -3.253 -5.785 1.267 1.00 81.62 104 PHE A N 1
ATOM 886 C CA . PHE A 1 104 ? -4.054 -6.690 0.437 1.00 81.62 104 PHE A CA 1
ATOM 887 C C . PHE A 1 104 ? -5.467 -6.174 0.097 1.00 81.62 104 PHE A C 1
ATOM 889 O O . PHE A 1 104 ? -6.184 -6.832 -0.646 1.00 81.62 104 PHE A O 1
ATOM 896 N N . LEU A 1 105 ? -5.915 -5.049 0.661 1.00 83.31 105 LEU A N 1
ATOM 897 C CA . LEU A 1 105 ? -7.217 -4.438 0.378 1.00 83.31 105 LEU A CA 1
ATOM 898 C C . LEU A 1 105 ? -7.111 -3.157 -0.454 1.00 83.31 105 LEU A C 1
ATOM 900 O O . LEU A 1 105 ? -8.141 -2.520 -0.669 1.00 83.31 105 LEU A O 1
ATOM 904 N N . HIS A 1 106 ? -5.931 -2.742 -0.920 1.00 80.62 106 HIS A N 1
ATOM 905 C CA . HIS A 1 106 ? -5.815 -1.504 -1.706 1.00 80.62 106 HIS A CA 1
ATOM 906 C C . HIS A 1 106 ? -6.397 -1.637 -3.113 1.00 80.62 106 HIS A C 1
ATOM 908 O O . HIS A 1 106 ? -7.032 -0.706 -3.611 1.00 80.62 106 HIS A O 1
ATOM 914 N N . ASN A 1 107 ? -6.256 -2.810 -3.732 1.00 82.25 107 ASN A N 1
ATOM 915 C CA . ASN A 1 107 ? -6.727 -3.043 -5.093 1.00 82.25 107 ASN A CA 1
ATOM 916 C C . ASN A 1 107 ? -8.205 -3.440 -5.137 1.00 82.25 107 ASN A C 1
ATOM 918 O O . ASN A 1 107 ? -8.681 -4.255 -4.345 1.00 82.25 107 ASN A O 1
ATOM 922 N N . GLU A 1 108 ? -8.928 -2.936 -6.140 1.00 82.31 108 GLU A N 1
ATOM 923 C CA . GLU A 1 108 ? -10.346 -3.266 -6.340 1.00 82.31 108 GLU A CA 1
ATOM 924 C C . GLU A 1 108 ? -10.561 -4.772 -6.579 1.00 82.31 108 GLU A C 1
ATOM 926 O O . GLU A 1 108 ? -11.560 -5.338 -6.134 1.00 82.31 108 GLU A O 1
ATOM 931 N N . SER A 1 109 ? -9.621 -5.445 -7.252 1.00 81.81 109 SER A N 1
ATOM 932 C CA . SER A 1 109 ? -9.653 -6.901 -7.443 1.00 81.81 109 SER A CA 1
ATOM 933 C C . SER A 1 109 ? -9.612 -7.649 -6.116 1.00 81.81 109 SER A C 1
ATOM 935 O O . SER A 1 109 ? -10.400 -8.566 -5.897 1.00 81.81 109 SER A O 1
ATOM 937 N N . ASP A 1 110 ? -8.723 -7.231 -5.222 1.00 83.12 110 ASP A N 1
ATOM 938 C CA . ASP A 1 110 ? -8.435 -7.949 -3.986 1.00 83.12 110 ASP A CA 1
ATOM 939 C 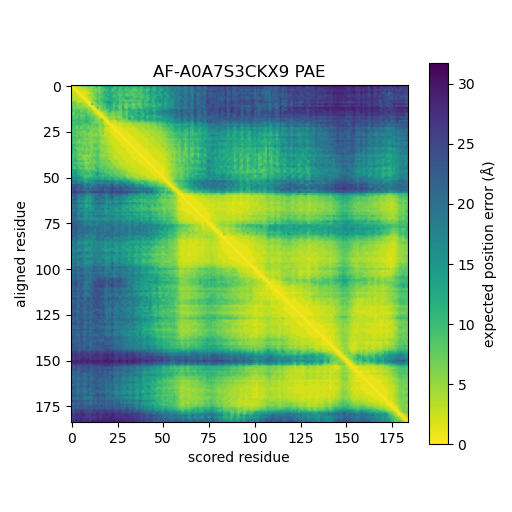C . ASP A 1 110 ? -9.555 -7.712 -2.967 1.00 83.12 110 ASP A C 1
ATOM 941 O O . ASP A 1 110 ? -9.995 -8.646 -2.293 1.00 83.12 110 ASP A O 1
ATOM 945 N N . GLN A 1 111 ? -10.127 -6.501 -2.958 1.00 85.88 111 GLN A N 1
ATOM 946 C CA . GLN A 1 111 ? -11.361 -6.207 -2.226 1.00 85.88 111 GLN A CA 1
ATOM 947 C C . GLN A 1 111 ? -12.522 -7.095 -2.676 1.00 85.88 111 GLN A C 1
ATOM 949 O O . GLN A 1 111 ? -13.231 -7.634 -1.830 1.00 85.88 111 GLN A O 1
ATOM 954 N N . ARG A 1 112 ? -12.707 -7.295 -3.990 1.00 87.62 112 ARG A N 1
ATOM 955 C CA . ARG A 1 112 ? -13.770 -8.170 -4.514 1.00 87.62 112 ARG A CA 1
ATOM 956 C C . ARG A 1 112 ? -13.594 -9.610 -4.040 1.00 87.62 112 ARG A C 1
ATOM 958 O O . ARG A 1 112 ? -14.550 -10.192 -3.539 1.00 87.62 112 ARG A O 1
ATOM 965 N N . PHE A 1 113 ? -12.381 -10.161 -4.134 1.00 86.50 113 PHE A N 1
ATOM 966 C CA . PHE A 1 113 ? -12.094 -11.506 -3.621 1.00 86.50 113 PHE A CA 1
ATOM 967 C C . PHE A 1 113 ? -12.340 -11.614 -2.117 1.00 86.50 113 PHE A C 1
ATOM 969 O O . PHE A 1 113 ? -12.876 -12.615 -1.645 1.00 86.50 113 PHE A O 1
ATOM 976 N N . PHE A 1 114 ? -11.972 -10.581 -1.362 1.00 87.31 114 PHE A N 1
ATOM 977 C CA . PHE A 1 114 ? -12.220 -10.543 0.070 1.00 87.31 114 PHE A CA 1
ATOM 978 C C . PHE A 1 114 ? -13.719 -10.485 0.397 1.00 87.31 114 PHE A C 1
ATOM 980 O O . PHE A 1 114 ? -14.173 -11.168 1.313 1.00 87.31 114 PHE A O 1
ATOM 987 N N . ASP A 1 115 ? -14.500 -9.710 -0.355 1.00 88.50 115 ASP A N 1
ATOM 988 C CA . ASP A 1 115 ? -15.944 -9.560 -0.158 1.00 88.50 115 ASP A CA 1
ATOM 989 C C . ASP A 1 115 ? -16.751 -10.815 -0.513 1.00 88.50 115 ASP A C 1
ATOM 991 O O . ASP A 1 115 ? -17.838 -11.012 0.033 1.00 88.50 115 ASP A O 1
ATOM 995 N N . GLU A 1 116 ? -16.216 -11.685 -1.371 1.00 90.94 116 GLU A N 1
ATOM 996 C CA . GLU A 1 116 ? -16.795 -12.998 -1.683 1.00 90.94 116 GLU A CA 1
ATOM 997 C C . GLU A 1 116 ? -16.632 -14.020 -0.543 1.00 90.94 116 GLU A C 1
ATOM 999 O O . GLU A 1 116 ? -17.319 -15.047 -0.528 1.00 90.94 116 GLU A O 1
ATOM 1004 N N . LEU A 1 117 ? -15.750 -13.762 0.430 1.00 90.88 117 LEU A N 1
ATOM 1005 C CA . LEU A 1 117 ? -15.533 -14.671 1.553 1.00 90.88 117 LEU A CA 1
ATOM 1006 C C . LEU A 1 117 ? -16.741 -14.709 2.506 1.00 90.88 117 LEU A C 1
ATOM 1008 O O . LEU A 1 117 ? -17.371 -13.678 2.767 1.00 90.88 117 LEU A O 1
ATOM 1012 N N . PRO A 1 118 ? -17.025 -15.875 3.123 1.00 93.50 118 PRO A N 1
ATOM 1013 C CA . PRO A 1 118 ? -18.021 -15.971 4.184 1.00 93.50 118 PRO A CA 1
ATOM 1014 C C . PRO A 1 118 ? -17.730 -15.001 5.336 1.00 93.50 118 PRO A C 1
ATOM 1016 O O . PRO A 1 118 ? -16.572 -14.783 5.703 1.00 93.50 118 PRO A O 1
ATOM 1019 N N . GLU A 1 119 ? -18.790 -14.463 5.942 1.00 88.56 119 GLU A N 1
ATOM 1020 C CA . GLU A 1 119 ? -18.714 -13.482 7.035 1.00 88.56 119 GLU A CA 1
ATOM 1021 C C . GLU A 1 119 ? -17.775 -13.946 8.158 1.00 88.56 119 GLU A C 1
ATOM 1023 O O . GLU A 1 119 ? -16.885 -13.212 8.578 1.00 88.56 119 GLU A O 1
ATOM 1028 N N . ASP A 1 120 ? -17.922 -15.198 8.581 1.00 89.62 120 ASP A N 1
ATOM 1029 C CA . ASP A 1 120 ? -17.174 -15.834 9.664 1.00 89.62 120 ASP A CA 1
ATOM 1030 C C . ASP A 1 120 ? -15.663 -15.842 9.391 1.00 89.62 120 ASP A C 1
ATOM 1032 O O . ASP A 1 120 ? -14.859 -15.583 10.287 1.00 89.62 120 ASP A O 1
ATOM 1036 N N . ILE A 1 121 ? -15.275 -16.076 8.134 1.00 91.56 121 ILE A N 1
ATOM 1037 C CA . ILE A 1 121 ? -13.873 -16.073 7.706 1.00 91.56 121 ILE A CA 1
ATOM 1038 C C . ILE A 1 121 ? -13.321 -14.649 7.716 1.00 91.56 121 ILE A C 1
ATOM 1040 O O . ILE A 1 121 ? -12.216 -14.426 8.208 1.00 91.56 121 ILE A O 1
ATOM 1044 N N . ARG A 1 122 ? -14.097 -13.664 7.248 1.00 90.19 122 ARG A N 1
ATOM 1045 C CA . ARG A 1 122 ? -13.691 -12.250 7.304 1.00 90.19 122 ARG A CA 1
ATOM 1046 C C . ARG A 1 122 ? -13.476 -11.785 8.744 1.00 90.19 122 ARG A C 1
ATOM 1048 O O . ARG A 1 122 ? -12.506 -11.081 9.019 1.00 90.19 122 ARG A O 1
ATOM 1055 N N . ILE A 1 123 ? -14.337 -12.210 9.672 1.00 90.38 123 ILE A N 1
ATOM 1056 C CA . ILE A 1 123 ? -14.189 -11.919 11.106 1.00 90.38 123 ILE A CA 1
ATOM 1057 C C . ILE A 1 123 ? -12.898 -12.522 11.652 1.00 90.38 123 ILE A C 1
ATOM 1059 O O . ILE A 1 123 ? -12.171 -11.832 12.367 1.00 90.38 123 ILE A O 1
ATOM 1063 N N . GLU A 1 124 ? -12.606 -13.781 11.336 1.00 93.06 124 GLU A N 1
ATOM 1064 C CA . GLU A 1 124 ? -11.407 -14.463 11.829 1.00 93.06 124 GLU A CA 1
ATOM 1065 C C . GLU A 1 124 ? -10.131 -13.821 11.272 1.00 93.06 124 GLU A C 1
ATOM 1067 O O . GLU A 1 124 ? -9.194 -13.556 12.023 1.00 93.06 124 GLU A O 1
ATOM 1072 N N . ILE A 1 125 ? -10.120 -13.470 9.983 1.00 91.88 125 ILE A N 1
ATOM 1073 C CA . ILE A 1 125 ? -9.004 -12.754 9.356 1.00 91.88 125 ILE A CA 1
ATOM 1074 C C . ILE A 1 125 ? -8.745 -11.430 10.083 1.00 91.88 125 ILE A C 1
ATOM 1076 O O . ILE A 1 125 ? -7.616 -11.159 10.485 1.00 91.88 125 ILE A O 1
ATOM 1080 N N . PHE A 1 126 ? -9.778 -10.618 10.317 1.00 90.88 126 PHE A N 1
ATOM 1081 C CA . PHE A 1 126 ? -9.600 -9.327 10.981 1.00 90.88 126 PHE A CA 1
ATOM 1082 C C . PHE A 1 126 ? -9.259 -9.464 12.469 1.00 90.88 126 PHE A C 1
ATOM 1084 O O . PHE A 1 126 ? -8.276 -8.895 12.933 1.00 90.88 126 PHE A O 1
ATOM 1091 N N . SER A 1 127 ? -10.069 -10.196 13.234 1.00 90.62 127 SER A N 1
ATOM 1092 C CA . SER A 1 127 ? -9.987 -10.223 14.701 1.00 90.62 127 SER A CA 1
ATOM 1093 C C . SER A 1 127 ? -9.011 -11.265 15.253 1.00 90.62 127 SER A C 1
ATOM 1095 O O . SER A 1 127 ? -8.403 -11.035 16.300 1.00 90.62 127 SER A O 1
ATOM 1097 N N . GLY A 1 128 ? -8.860 -12.400 14.569 1.00 91.31 128 GLY A N 1
ATOM 1098 C CA . GLY A 1 128 ? -8.053 -13.542 14.998 1.00 91.31 128 GLY A CA 1
ATOM 1099 C C . GLY A 1 128 ? -6.649 -13.564 14.400 1.00 91.31 128 GLY A C 1
ATOM 1100 O O . GLY A 1 128 ? -5.734 -14.097 15.032 1.00 91.31 128 GLY A O 1
ATOM 1101 N N . PHE A 1 129 ? -6.452 -12.938 13.236 1.00 92.44 129 PHE A N 1
ATOM 1102 C CA . PHE A 1 129 ? -5.169 -12.922 12.534 1.00 92.44 129 PHE A CA 1
ATOM 1103 C C . PHE A 1 129 ? -4.544 -11.520 12.471 1.00 92.44 129 PHE A C 1
ATOM 1105 O O . PHE A 1 129 ? -3.614 -11.250 13.230 1.00 92.44 129 PHE A O 1
ATOM 1112 N N . ILE A 1 130 ? -5.077 -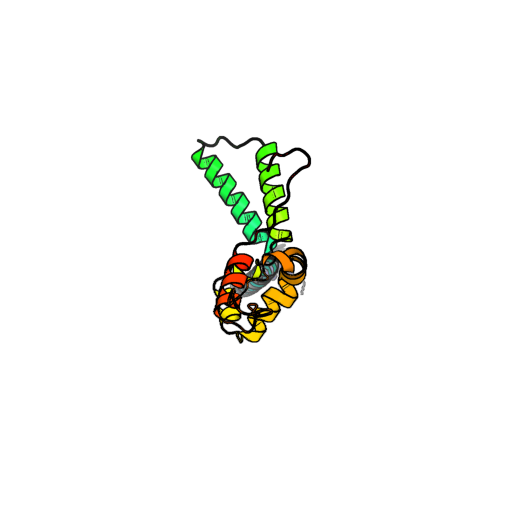10.616 11.641 1.00 91.44 130 ILE A N 1
ATOM 1113 C CA . ILE A 1 130 ? -4.471 -9.307 11.331 1.00 91.44 130 ILE A CA 1
ATOM 1114 C C . ILE A 1 130 ? -4.364 -8.420 12.577 1.00 91.44 130 ILE A C 1
ATOM 1116 O O . ILE A 1 130 ? -3.288 -7.948 12.933 1.00 91.44 130 ILE A O 1
ATOM 1120 N N . PHE A 1 131 ? -5.479 -8.206 13.277 1.00 93.00 131 PHE A N 1
ATOM 1121 C CA . PHE A 1 131 ? -5.551 -7.296 14.425 1.00 93.00 131 PHE A CA 1
ATOM 1122 C C . PHE A 1 131 ? -5.622 -8.032 15.757 1.00 93.00 131 PHE A C 1
ATOM 1124 O O . PHE A 1 131 ? -6.058 -7.464 16.761 1.00 93.00 131 PHE A O 1
ATOM 1131 N N . ARG A 1 132 ? -5.160 -9.285 15.809 1.00 93.38 132 ARG A N 1
ATOM 1132 C CA . ARG A 1 132 ? -5.205 -10.104 17.027 1.00 93.38 132 ARG A CA 1
ATOM 1133 C C . ARG A 1 132 ? -4.606 -9.380 18.230 1.00 93.38 132 ARG A C 1
ATOM 1135 O O . ARG A 1 132 ? -5.224 -9.325 19.293 1.00 93.38 132 ARG A O 1
ATOM 1142 N N . GLN A 1 133 ? -3.420 -8.798 18.052 1.00 91.69 133 GLN A N 1
ATOM 1143 C CA . GLN A 1 133 ? -2.732 -8.077 19.119 1.00 91.69 133 GLN A CA 1
ATOM 1144 C C . GLN A 1 133 ? -3.530 -6.847 19.564 1.00 91.69 133 GLN A C 1
ATOM 1146 O O . GLN A 1 133 ? -3.743 -6.660 20.758 1.00 91.69 133 GLN A O 1
ATOM 1151 N N . PHE A 1 134 ? -4.042 -6.054 18.619 1.00 92.62 134 PHE A N 1
ATOM 1152 C CA . PHE A 1 134 ? -4.879 -4.889 18.910 1.00 92.62 134 PHE A CA 1
ATOM 1153 C C . PHE A 1 134 ? -6.133 -5.277 19.706 1.00 92.62 134 PHE A C 1
ATOM 1155 O O . PHE A 1 134 ? -6.396 -4.711 20.768 1.00 92.62 134 PHE A O 1
ATOM 1162 N N . VAL A 1 135 ? -6.874 -6.291 19.251 1.00 93.00 135 VAL A N 1
ATOM 1163 C CA . VAL A 1 135 ? -8.090 -6.769 19.924 1.00 93.00 135 VAL A CA 1
ATOM 1164 C C . VAL A 1 135 ? -7.777 -7.269 21.336 1.00 93.00 135 VAL A C 1
ATOM 1166 O O . VAL A 1 135 ? -8.544 -7.003 22.261 1.00 93.00 135 VAL A O 1
ATOM 1169 N N . MET A 1 136 ? -6.645 -7.951 21.538 1.00 92.56 136 MET A N 1
ATOM 1170 C CA . MET A 1 136 ? -6.218 -8.407 22.864 1.00 92.56 136 MET A CA 1
ATOM 1171 C C . MET A 1 136 ? -5.823 -7.248 23.783 1.00 92.56 136 MET A C 1
ATOM 1173 O O . MET A 1 136 ? -6.275 -7.199 24.929 1.00 92.56 136 MET A O 1
ATOM 1177 N N . THR A 1 137 ? -5.020 -6.304 23.291 1.00 93.56 137 THR A N 1
ATOM 1178 C CA . THR A 1 137 ? -4.538 -5.153 24.063 1.00 93.56 137 THR A CA 1
ATOM 1179 C C . THR A 1 137 ? -5.681 -4.223 24.463 1.00 93.56 137 THR A C 1
ATOM 1181 O O . THR A 1 137 ? -5.783 -3.830 25.625 1.00 93.56 137 THR A O 1
ATOM 1184 N N . PHE A 1 138 ? -6.587 -3.914 23.534 1.00 92.94 138 PHE A N 1
ATOM 1185 C CA . PHE A 1 138 ? -7.697 -2.986 23.756 1.00 92.94 138 PHE A CA 1
ATOM 1186 C C . PHE A 1 138 ? -9.005 -3.676 24.146 1.00 92.94 138 PHE A C 1
ATOM 1188 O O . PHE A 1 138 ? -10.053 -3.032 24.188 1.00 92.94 138 PHE A O 1
ATOM 1195 N N . ARG A 1 139 ? -8.965 -4.965 24.506 1.00 90.56 139 ARG A N 1
ATOM 1196 C CA . ARG A 1 139 ? -10.153 -5.751 24.863 1.00 90.56 139 ARG A CA 1
ATOM 1197 C C . ARG A 1 139 ? -11.066 -5.029 25.854 1.00 90.56 139 ARG A C 1
ATOM 1199 O O . ARG A 1 139 ? -12.261 -4.926 25.620 1.00 90.56 139 ARG A O 1
ATOM 1206 N N . ARG A 1 140 ? -10.497 -4.488 26.935 1.00 89.75 140 ARG A N 1
ATOM 1207 C CA . ARG A 1 140 ? -11.251 -3.776 27.982 1.00 89.75 140 ARG A CA 1
ATOM 1208 C C . ARG A 1 140 ? -11.925 -2.498 27.487 1.00 89.75 140 ARG A C 1
ATOM 1210 O O . ARG A 1 140 ? -12.977 -2.139 27.999 1.00 89.75 140 ARG A O 1
ATOM 1217 N N . LEU A 1 141 ? -11.324 -1.810 26.516 1.00 92.00 141 LEU A N 1
ATOM 1218 C CA . LEU A 1 141 ? -11.892 -0.597 25.926 1.00 92.00 141 LEU A CA 1
ATOM 1219 C C . LEU A 1 141 ? -13.116 -0.929 25.062 1.00 92.00 141 LEU A C 1
ATOM 1221 O O . LEU A 1 141 ? -14.084 -0.174 25.041 1.00 92.00 141 LEU A O 1
ATOM 1225 N N . PHE A 1 142 ? -13.083 -2.081 24.390 1.00 91.81 142 PHE A N 1
ATOM 1226 C CA . PHE A 1 142 ? -14.128 -2.532 23.473 1.00 91.81 142 PHE A CA 1
ATOM 1227 C C . PHE A 1 142 ? -15.100 -3.560 24.083 1.00 91.81 142 PHE A C 1
ATOM 1229 O O . PHE A 1 142 ? -15.902 -4.151 23.358 1.00 91.81 142 PHE A O 1
ATOM 1236 N N . GLU A 1 143 ? -15.090 -3.752 25.406 1.00 88.94 143 GLU A N 1
ATOM 1237 C CA . GLU A 1 143 ? -16.093 -4.529 26.152 1.00 88.94 143 GLU A CA 1
ATOM 1238 C C . GLU A 1 143 ? -17.368 -3.688 26.362 1.00 88.94 143 GLU A C 1
ATOM 1240 O O . GLU A 1 143 ? -17.646 -3.152 27.436 1.00 88.94 143 GLU A O 1
ATOM 1245 N N . LEU A 1 144 ? -18.158 -3.549 25.294 1.00 88.69 144 LEU A N 1
ATOM 1246 C CA . LEU A 1 144 ? -19.370 -2.728 25.280 1.00 88.69 144 LEU A CA 1
ATOM 1247 C C . LEU A 1 144 ? -20.568 -3.485 25.874 1.00 88.69 144 LEU A C 1
ATOM 1249 O O . LEU A 1 144 ? -20.915 -4.579 25.423 1.00 88.69 144 LEU A O 1
ATOM 1253 N N . ALA A 1 145 ? -21.232 -2.896 26.871 1.00 86.75 145 ALA A N 1
ATOM 1254 C CA . ALA A 1 145 ? -22.455 -3.451 27.450 1.00 86.75 145 ALA A CA 1
ATOM 1255 C C . ALA A 1 145 ? -23.663 -3.211 26.524 1.00 86.75 145 ALA A C 1
ATOM 1257 O O . ALA A 1 145 ? -23.909 -2.084 26.095 1.00 86.75 145 ALA A O 1
ATOM 1258 N N . LYS A 1 146 ? -24.446 -4.259 26.252 1.00 84.88 146 LYS A N 1
ATOM 1259 C CA . LYS A 1 146 ? -25.696 -4.189 25.473 1.00 84.88 146 LYS A CA 1
ATOM 1260 C C . LYS A 1 146 ? -26.817 -3.510 26.247 1.00 84.88 146 LYS A C 1
ATOM 1262 O O . LYS A 1 146 ? -27.620 -2.787 25.671 1.00 84.88 146 LYS A O 1
ATOM 1267 N N . ASN A 1 147 ? -26.895 -3.776 27.548 1.00 81.50 147 ASN A N 1
ATOM 1268 C CA . ASN A 1 147 ? -27.875 -3.175 28.440 1.00 81.50 147 ASN A CA 1
ATOM 1269 C C . ASN A 1 147 ? -27.193 -2.848 29.772 1.00 81.50 147 ASN A C 1
ATOM 1271 O O . ASN A 1 147 ? -26.443 -3.665 30.301 1.00 81.50 147 ASN A O 1
ATOM 1275 N N . ARG A 1 148 ? -27.456 -1.651 30.304 1.00 74.00 148 ARG A N 1
ATOM 1276 C CA . ARG A 1 148 ? -26.927 -1.190 31.593 1.00 74.00 148 ARG A CA 1
ATOM 1277 C C . ARG A 1 148 ? -27.603 -1.862 32.793 1.00 74.00 148 ARG A C 1
ATOM 1279 O O . ARG A 1 148 ? -27.045 -1.828 33.881 1.00 74.00 148 ARG A O 1
ATOM 1286 N N . GLU A 1 149 ? -28.774 -2.464 32.597 1.00 75.06 149 GLU A N 1
ATOM 1287 C CA . GLU A 1 149 ? -29.589 -3.059 33.664 1.00 75.06 149 GLU A CA 1
ATOM 1288 C C . GLU A 1 149 ? -29.266 -4.537 33.933 1.00 75.06 149 GLU A C 1
ATOM 1290 O O . GLU A 1 149 ? -29.485 -5.020 35.042 1.00 75.06 149 GLU A O 1
ATOM 1295 N N . TYR A 1 150 ? -28.710 -5.260 32.955 1.00 72.75 150 TYR A N 1
ATOM 1296 C CA . TYR A 1 150 ? -28.387 -6.684 33.092 1.00 72.75 150 TYR A CA 1
ATOM 1297 C C . TYR A 1 150 ? -26.878 -6.904 33.223 1.00 72.75 150 TYR A C 1
ATOM 1299 O O . TYR A 1 150 ? -26.110 -6.626 32.299 1.00 72.75 150 TYR A O 1
ATOM 1307 N N . MET A 1 151 ? -26.460 -7.478 34.353 1.00 62.59 151 MET A N 1
ATOM 1308 C CA . MET A 1 151 ? -25.085 -7.942 34.562 1.00 62.59 151 MET A CA 1
ATOM 1309 C C . MET A 1 151 ? -24.718 -8.991 33.495 1.00 62.59 151 MET A C 1
ATOM 1311 O O . MET A 1 151 ? -25.482 -9.919 33.239 1.00 62.59 151 MET A O 1
ATOM 1315 N N . HIS A 1 152 ? -23.541 -8.842 32.879 1.00 74.38 152 HIS A N 1
ATOM 1316 C CA . HIS A 1 152 ? -22.971 -9.738 31.852 1.00 74.38 152 HIS A CA 1
ATOM 1317 C C . HIS A 1 152 ? -23.587 -9.690 30.444 1.00 74.38 152 HIS A C 1
ATOM 1319 O O . HIS A 1 152 ? -23.283 -10.543 29.608 1.00 74.38 152 HIS A O 1
ATOM 1325 N N . SER A 1 153 ? -24.389 -8.671 30.134 1.00 83.31 153 SER A N 1
ATOM 1326 C CA . SER A 1 153 ? -24.875 -8.444 28.772 1.00 83.31 153 SER A CA 1
ATOM 1327 C C . SER A 1 153 ? -23.864 -7.618 27.967 1.00 83.31 153 SER A C 1
ATOM 1329 O O . SER A 1 153 ? -23.963 -6.396 27.920 1.00 83.31 153 SER A O 1
ATOM 1331 N N . TYR A 1 154 ? -22.871 -8.272 27.353 1.00 88.12 154 TYR A N 1
ATOM 1332 C CA . TYR A 1 154 ? -21.849 -7.624 26.512 1.00 88.12 154 TYR A CA 1
ATOM 1333 C C . TYR A 1 154 ? -21.991 -8.003 25.040 1.00 88.12 154 TYR A C 1
ATOM 1335 O O . TYR A 1 154 ? -22.428 -9.111 24.713 1.00 88.12 154 TYR A O 1
ATOM 1343 N N . PHE A 1 155 ? -21.615 -7.078 24.159 1.00 90.56 155 PHE A N 1
ATOM 1344 C CA . PHE A 1 155 ? -21.491 -7.340 22.733 1.00 90.56 155 PHE A CA 1
ATOM 1345 C C . PHE A 1 155 ? -20.367 -8.340 22.450 1.00 90.56 155 PHE A C 1
ATOM 1347 O O . PHE A 1 155 ? -19.313 -8.322 23.084 1.00 90.56 155 PHE A O 1
ATOM 1354 N N . LYS A 1 156 ? -20.624 -9.235 21.501 1.00 89.94 156 LYS A N 1
ATOM 1355 C CA . LYS A 1 156 ? -19.702 -10.262 21.021 1.00 89.94 156 LYS A CA 1
ATOM 1356 C C . LYS A 1 156 ? -19.521 -10.115 19.516 1.00 89.94 156 LYS A C 1
ATOM 1358 O O . LYS A 1 156 ? -20.355 -9.525 18.838 1.00 89.94 156 LYS A O 1
ATOM 1363 N N . TRP A 1 157 ? -18.483 -10.743 18.976 1.00 88.88 157 TRP A N 1
ATOM 1364 C CA . TRP A 1 157 ? -18.255 -10.830 17.528 1.00 88.88 157 TRP A CA 1
ATOM 1365 C C . TRP A 1 157 ? -19.391 -11.514 16.758 1.00 88.88 157 TRP A C 1
ATOM 1367 O O . TRP A 1 157 ? -19.567 -11.250 15.579 1.00 88.88 157 TRP A O 1
ATOM 1377 N N . THR A 1 158 ? -20.203 -12.332 17.434 1.00 88.00 158 THR A N 1
ATOM 1378 C CA . THR A 1 158 ? -21.428 -12.917 16.868 1.00 88.00 158 THR A CA 1
ATOM 1379 C C . THR A 1 158 ? -22.553 -11.899 16.676 1.00 88.00 158 THR A C 1
ATOM 1381 O O . THR A 1 158 ? -23.550 -12.217 16.039 1.00 88.00 158 THR A O 1
ATOM 1384 N N . ASP A 1 159 ? -22.453 -10.709 17.277 1.00 91.25 159 ASP A N 1
ATOM 1385 C CA . ASP A 1 159 ? -23.448 -9.653 17.131 1.00 91.25 159 ASP A CA 1
ATOM 1386 C C . ASP A 1 159 ? -23.101 -8.775 15.915 1.00 91.25 159 ASP A C 1
ATOM 1388 O O . ASP A 1 159 ? -22.121 -8.021 15.973 1.00 91.25 159 ASP A O 1
ATOM 1392 N N . PRO A 1 160 ? -23.936 -8.760 14.855 1.00 90.62 160 PRO A N 1
ATOM 1393 C CA . PRO A 1 160 ? -23.676 -7.974 13.649 1.00 90.62 160 PRO A CA 1
ATOM 1394 C C . PRO A 1 160 ? -23.357 -6.483 13.876 1.00 90.62 160 PRO A C 1
ATOM 1396 O O . PRO A 1 160 ? -22.469 -5.966 13.195 1.00 90.62 160 PRO A O 1
ATOM 1399 N N . PRO A 1 161 ? -24.024 -5.742 14.794 1.00 91.50 161 PRO A N 1
ATOM 1400 C CA . PRO A 1 161 ? -23.699 -4.328 14.991 1.00 91.50 161 PRO A CA 1
ATOM 1401 C C . PRO A 1 161 ? -22.303 -4.121 15.588 1.00 91.50 161 PRO A C 1
ATOM 1403 O O . PRO A 1 161 ? -21.606 -3.191 15.192 1.00 91.50 161 PRO A O 1
ATOM 1406 N N . TYR A 1 162 ? -21.877 -4.993 16.505 1.00 92.12 162 TYR A N 1
ATOM 1407 C CA . TYR A 1 162 ? -20.552 -4.912 17.115 1.00 92.12 162 TYR A CA 1
ATOM 1408 C C . TYR A 1 162 ? -19.464 -5.288 16.121 1.00 92.12 162 TYR A C 1
ATOM 1410 O O . TYR A 1 162 ? -18.469 -4.584 15.992 1.00 92.12 162 TYR A O 1
ATOM 1418 N N . GLN A 1 163 ? -19.695 -6.363 15.372 1.00 91.06 163 GLN A N 1
ATOM 1419 C CA . GLN A 1 163 ? -18.797 -6.818 14.327 1.00 91.06 163 GLN A CA 1
ATOM 1420 C C . GLN A 1 163 ? -18.535 -5.715 13.288 1.00 91.06 163 GLN A C 1
ATOM 1422 O O . GLN A 1 163 ? -17.380 -5.384 13.024 1.00 91.06 163 GLN A O 1
ATOM 1427 N N . LYS A 1 164 ? -19.595 -5.101 12.740 1.00 91.25 164 LYS A N 1
ATOM 1428 C CA . LYS A 1 164 ? -19.475 -4.003 11.764 1.00 91.25 164 LYS A CA 1
ATOM 1429 C C . LYS A 1 164 ? -18.722 -2.808 12.335 1.00 91.25 164 LYS A C 1
ATOM 1431 O O . LYS A 1 164 ? -17.876 -2.241 11.651 1.00 91.25 164 LYS A O 1
ATOM 1436 N N . PHE A 1 165 ? -19.013 -2.444 13.581 1.00 92.88 165 PHE A N 1
ATOM 1437 C CA . PHE A 1 165 ? -18.326 -1.364 14.281 1.00 92.88 165 PHE A CA 1
ATOM 1438 C C . PHE A 1 165 ? -16.827 -1.646 14.441 1.00 92.88 165 PHE A C 1
ATOM 1440 O O . PHE A 1 165 ? -16.002 -0.817 14.064 1.00 92.88 165 PHE A O 1
ATOM 1447 N N . MET A 1 166 ? -16.469 -2.828 14.944 1.00 93.75 166 MET A N 1
ATOM 1448 C CA . MET A 1 166 ? -15.072 -3.200 15.155 1.00 93.75 166 MET A CA 1
ATOM 1449 C C . MET A 1 166 ? -14.303 -3.292 13.836 1.00 93.75 166 MET A C 1
ATOM 1451 O O . MET A 1 166 ? -13.191 -2.779 13.751 1.00 93.75 166 MET A O 1
ATOM 1455 N N . ILE A 1 167 ? -14.889 -3.898 12.795 1.00 90.75 167 ILE A N 1
ATOM 1456 C CA . ILE A 1 167 ? -14.259 -3.954 11.468 1.00 90.75 167 ILE A CA 1
ATOM 1457 C C . ILE A 1 167 ? -14.069 -2.544 10.901 1.00 90.75 167 ILE A C 1
ATOM 1459 O O . ILE A 1 167 ? -13.004 -2.256 10.364 1.00 90.75 167 ILE A O 1
ATOM 1463 N N . ALA A 1 168 ? -15.048 -1.647 11.051 1.00 91.56 168 ALA A N 1
ATOM 1464 C CA . ALA A 1 168 ? -14.915 -0.268 10.586 1.00 91.56 168 ALA A CA 1
ATOM 1465 C C . ALA A 1 168 ? -13.751 0.472 11.265 1.00 91.56 168 ALA A C 1
ATOM 1467 O O . ALA A 1 168 ? -13.026 1.189 10.584 1.00 91.56 168 ALA A O 1
ATOM 1468 N N . ILE A 1 169 ? -13.539 0.259 12.569 1.00 92.12 169 ILE A N 1
ATOM 1469 C CA . ILE A 1 169 ? -12.375 0.807 13.282 1.00 92.12 169 ILE A CA 1
ATOM 1470 C C . ILE A 1 169 ? -11.085 0.203 12.739 1.00 92.12 169 ILE A C 1
ATOM 1472 O O . ILE A 1 169 ? -10.171 0.938 12.387 1.00 92.12 169 ILE A O 1
ATOM 1476 N N . MET A 1 170 ? -11.011 -1.126 12.654 1.00 91.69 170 MET A N 1
ATOM 1477 C CA . MET A 1 170 ? -9.791 -1.820 12.239 1.00 91.69 170 MET A CA 1
ATOM 1478 C C . MET A 1 170 ? -9.366 -1.451 10.814 1.00 91.69 170 MET A C 1
ATOM 1480 O O . MET A 1 170 ? -8.180 -1.298 10.562 1.00 91.69 170 MET A O 1
ATOM 1484 N N . ARG A 1 171 ? -10.321 -1.218 9.904 1.00 89.50 171 ARG A N 1
ATOM 1485 C CA . ARG A 1 171 ? -10.046 -0.746 8.536 1.00 89.50 171 ARG A CA 1
ATOM 1486 C C . ARG A 1 171 ? -9.468 0.670 8.456 1.00 89.50 171 ARG A C 1
ATOM 1488 O O . ARG A 1 171 ? -9.010 1.052 7.390 1.00 89.50 171 ARG A O 1
ATOM 1495 N N . GLN A 1 172 ? -9.536 1.451 9.531 1.00 90.00 172 GLN A N 1
ATOM 1496 C CA . GLN A 1 172 ? -8.984 2.809 9.603 1.00 90.00 172 GLN A CA 1
ATOM 1497 C C . GLN A 1 172 ? -7.669 2.866 10.388 1.00 90.00 172 GLN A C 1
ATOM 1499 O O . GLN A 1 172 ? -7.125 3.950 10.594 1.00 90.00 172 GLN A O 1
ATOM 1504 N N . LEU A 1 173 ? -7.180 1.728 10.887 1.00 89.31 173 LEU A N 1
ATOM 1505 C CA . LEU A 1 173 ? -5.907 1.682 11.588 1.00 89.31 173 LEU A CA 1
ATOM 1506 C C . LEU A 1 173 ? -4.771 1.697 10.570 1.00 89.31 173 LEU A C 1
ATOM 1508 O O . LEU A 1 173 ? -4.718 0.850 9.686 1.00 89.31 173 LEU A O 1
ATOM 1512 N N . GLU A 1 174 ? -3.851 2.637 10.751 1.00 87.38 174 GLU A N 1
ATOM 1513 C CA . GLU A 1 174 ? -2.668 2.806 9.912 1.00 87.38 174 GLU A CA 1
ATOM 1514 C C . GLU A 1 174 ? -1.397 2.603 10.745 1.00 87.38 174 GLU A C 1
ATOM 1516 O O . GLU A 1 174 ? -1.370 2.987 11.926 1.00 87.38 174 GLU A O 1
ATOM 1521 N N . PRO A 1 175 ? -0.330 2.036 10.156 1.00 88.00 175 PRO A N 1
ATOM 1522 C CA . PRO A 1 175 ? 0.960 1.950 10.817 1.00 88.00 175 PRO A CA 1
ATOM 1523 C C . PRO A 1 175 ? 1.516 3.358 11.047 1.00 88.00 175 PRO A C 1
ATOM 1525 O O . PRO A 1 175 ? 1.486 4.229 10.176 1.00 88.00 175 PRO A O 1
ATOM 1528 N N . ARG A 1 176 ? 2.025 3.598 12.255 1.00 85.38 176 ARG A N 1
ATOM 1529 C CA . ARG A 1 176 ? 2.665 4.863 12.620 1.00 85.38 176 ARG A CA 1
ATOM 1530 C C . ARG A 1 176 ? 3.947 4.593 13.380 1.00 85.38 176 ARG A C 1
ATOM 1532 O O . ARG A 1 176 ? 3.965 3.794 14.314 1.00 85.38 176 ARG A O 1
ATOM 1539 N N . ARG A 1 177 ? 4.989 5.328 13.006 1.00 84.81 177 ARG A N 1
ATOM 1540 C CA . ARG A 1 177 ? 6.266 5.395 13.704 1.00 84.81 177 ARG A CA 1
ATOM 1541 C C . ARG A 1 177 ? 6.561 6.855 13.997 1.00 84.81 177 ARG A C 1
ATOM 1543 O O . ARG A 1 177 ? 6.391 7.701 13.129 1.00 84.81 177 ARG A O 1
ATOM 1550 N N . THR A 1 178 ? 6.967 7.131 15.226 1.00 79.50 178 THR A N 1
ATOM 1551 C CA . THR A 1 178 ? 7.383 8.462 15.675 1.00 79.50 178 THR A CA 1
ATOM 1552 C C . THR A 1 178 ? 8.843 8.388 16.081 1.00 79.50 178 THR A C 1
ATOM 1554 O O . THR A 1 178 ? 9.233 7.443 16.775 1.00 79.50 178 THR A O 1
ATOM 1557 N N . GLU A 1 179 ? 9.646 9.357 15.656 1.00 75.94 179 GLU A N 1
ATOM 1558 C CA . GLU A 1 179 ? 11.032 9.466 16.106 1.00 75.94 179 GLU A CA 1
ATOM 1559 C C . GLU A 1 179 ? 11.089 9.911 17.577 1.00 75.94 179 GLU A C 1
ATOM 1561 O O . GLU A 1 179 ? 10.196 10.602 18.079 1.00 75.94 179 GLU A O 1
ATOM 1566 N N . GLU A 1 180 ? 12.138 9.506 18.299 1.00 65.56 180 GLU A N 1
ATOM 1567 C CA . GLU A 1 180 ? 12.350 9.947 19.680 1.00 65.56 180 GLU A CA 1
ATOM 1568 C C . GLU A 1 180 ? 12.554 11.470 19.718 1.00 65.56 180 GLU A C 1
ATOM 1570 O O . GLU A 1 180 ? 13.606 11.983 19.343 1.00 65.56 180 GLU A O 1
ATOM 1575 N N . GLY A 1 181 ? 11.536 12.200 20.184 1.00 67.75 181 GLY A N 1
ATOM 1576 C CA . GLY A 1 181 ? 11.570 13.658 20.333 1.00 67.75 181 GLY A CA 1
ATOM 1577 C C . GLY A 1 181 ? 10.545 14.423 19.493 1.00 67.75 181 GLY A C 1
ATOM 1578 O O . GLY A 1 181 ? 10.385 15.624 19.711 1.00 67.75 181 GLY A O 1
ATOM 1579 N N . GLU A 1 182 ? 9.810 13.763 18.594 1.00 69.50 182 GLU A N 1
ATOM 1580 C CA . GLU A 1 182 ? 8.654 14.377 17.935 1.00 69.50 182 GLU A CA 1
ATOM 1581 C C . GLU A 1 182 ? 7.437 14.391 18.873 1.00 69.50 182 GLU A C 1
ATOM 1583 O O . GLU A 1 182 ? 7.068 13.382 19.477 1.00 69.50 182 GLU A O 1
ATOM 1588 N N . THR A 1 183 ? 6.805 15.557 19.026 1.00 62.38 183 THR A N 1
ATOM 1589 C CA . THR A 1 183 ? 5.531 15.674 19.747 1.00 62.38 183 THR A CA 1
ATOM 1590 C C . THR A 1 183 ? 4.397 15.153 18.869 1.00 62.38 183 THR A C 1
ATOM 1592 O O . THR A 1 183 ? 4.192 15.689 17.780 1.00 62.38 183 THR A O 1
ATOM 1595 N N . ILE A 1 184 ? 3.679 14.142 19.369 1.00 49.25 184 ILE A N 1
ATOM 1596 C CA . ILE A 1 184 ? 2.475 13.544 18.760 1.00 49.25 184 ILE A CA 1
ATOM 1597 C C . ILE A 1 184 ? 1.318 14.546 18.738 1.00 49.25 184 ILE A C 1
ATOM 1599 O O . ILE A 1 184 ? 1.099 15.202 19.784 1.00 49.25 184 ILE A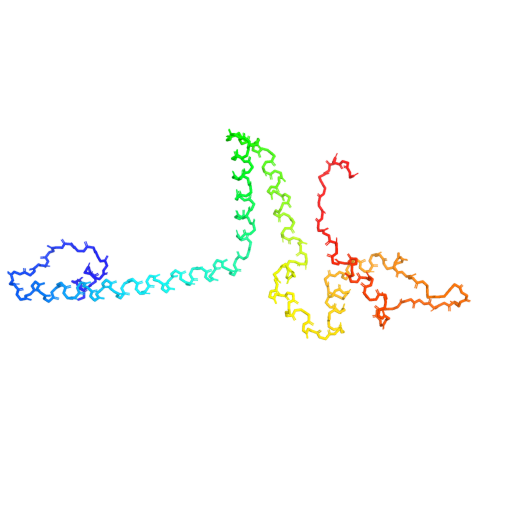 O 1
#

Organism: NCBI:txid1082188

pLDDT: mean 83.79, std 10.19, range [49.25, 93.75]